Protein AF-0000000086530074 (afdb_homodimer)

pLDDT: mean 95.62, std 8.29, range [37.25, 98.88]

Sequence (206 aa):
MARFFAVFATDQPGMRDVRDRVRPIHRTYLRSADQHGVVVRLGGPTLDPHGDAMNGTLLVVEADDIQAVMRFIGNDPYVKEGLFSHVEVRPWDWSLGNPEQRVMARFFAVFATDQPGMRDVRDRVRPIHRTYLRSADQHGVVVRLGGPTLDPHGDAMNGTLLVVEADDIQAVMRFIGNDPYVKEGLFSHVEVRPWDWSLGNPEQRV

Radius of gyration: 16.57 Å; Cα contacts (8 Å, |Δi|>4): 419; chains: 2; bounding box: 39×43×44 Å

Foldseek 3Di:
DKFKKKKKFFFDPPCQVVCVVCVVVLVVLLVCLVVLQKHWDDKDFDADPVRPGTTIMITMMIHPDVVSVCVSVCPGSCNVVPGTPDMDMDTDDPDPPDPVPPD/DKFKKKKKFFFDPPCQVVCVVCVVVLVVLLVCLVVLQKHWDDKDFDADPVRPGTTIMITMMIHPDVVSVCVSVCPGSCNVVPGTPDMDMDTDDPDPPPPVPPD

Organism: NCBI:txid488447

InterPro domains:
  IPR005545 YCII-related [PF03795] (4-92)
  IPR011008 Dimeric alpha-beta barrel [SSF54909] (3-94)
  IPR051807 Secondary metabolite biosynthesis-associated protein [PTHR33606] (3-98)

Secondary structure (DSSP, 8-state):
--EEEEEEEEEPTT-HHHHHHHHHHHHHHHHTGGGGT-EEEEEEEEE-TTSSSEEEEEEEEEESSHHHHHHHHHT-HHHHTT-EEEEEEEEE---BS-TTT--/--EEEEEEEEEPTT-HHHHHHHHHHHHHHHHTGGGGT-EEEEEEEEE-TTSSSEEEEEEEEEESSHHHHHHHHHT-HHHHTT-EEEEEEEEE---BS-TTT--

Nearest PDB structures (foldseek):
  4lbp-assembly1_A  TM=8.684E-01  e=4.001E-09  Burkholderia cepacia
  1mwq-assembly1_A  TM=8.618E-01  e=1.040E-08  Haemophilus influenzae
  5b0a-assembly1_B  TM=5.477E-01  e=5.487E-03  Cannabis sativa
  3zph-assembly1_E  TM=5.404E-01  e=2.877E-01  Eubacterium ramulus
  2xlk-assembly2_A  TM=4.739E-01  e=1.784E-01  Pseudomonas aeruginosa UCBPP-PA14

Solvent-accessible surface area (backbone atoms only — not comparable to full-atom values): 11017 Å² total; per-residue (Å²): 119,71,41,41,32,38,37,45,34,33,44,33,88,90,38,63,68,58,47,64,69,45,41,66,59,32,51,55,52,54,74,49,25,62,83,61,62,28,43,72,53,32,27,32,42,20,24,38,91,83,63,81,42,77,46,31,34,43,36,31,32,36,25,72,43,68,66,50,50,50,54,52,52,63,66,31,55,50,52,70,70,59,39,51,71,44,77,46,77,30,38,35,52,66,69,40,67,34,77,84,68,67,117,120,70,41,40,30,38,37,45,33,34,46,33,88,91,38,62,67,58,48,65,70,44,43,67,57,32,51,54,52,54,74,48,24,62,84,62,63,29,43,70,52,32,27,31,42,21,26,38,92,83,62,81,42,78,45,29,34,42,36,31,33,36,24,71,45,68,68,50,50,50,53,52,52,62,66,31,56,51,51,71,69,58,38,51,69,43,77,45,78,31,38,35,50,66,70,38,68,34,78,83,69,68,117

Structure (mmCIF, N/CA/C/O backbone):
data_AF-0000000086530074-model_v1
#
loop_
_entity.id
_entity.type
_entity.pdbx_description
1 polymer 'YciI family protein'
#
loop_
_atom_site.group_PDB
_atom_site.id
_atom_site.type_symbol
_atom_site.label_atom_id
_atom_site.label_alt_id
_atom_site.label_comp_id
_atom_site.label_asym_id
_atom_site.label_entity_id
_atom_site.label_seq_id
_atom_site.pdbx_PDB_ins_code
_atom_site.Cartn_x
_atom_site.Cartn_y
_atom_site.Cartn_z
_atom_site.occupancy
_atom_site.B_iso_or_equiv
_atom_site.auth_seq_id
_atom_site.auth_comp_id
_atom_site.auth_asym_id
_atom_site.auth_atom_id
_atom_site.pdbx_PDB_model_num
ATOM 1 N N . MET A 1 1 ? -21.641 -1.946 -4.234 1 79.94 1 MET A N 1
ATOM 2 C CA . MET A 1 1 ? -20.719 -1.226 -5.105 1 79.94 1 MET A CA 1
ATOM 3 C C . MET A 1 1 ? -19.266 -1.574 -4.77 1 79.94 1 MET A C 1
ATOM 5 O O . MET A 1 1 ? -18.938 -1.777 -3.604 1 79.94 1 MET A O 1
ATOM 9 N N . ALA A 1 2 ? -18.422 -1.809 -5.73 1 91.25 2 ALA A N 1
ATOM 10 C CA . ALA A 1 2 ? -17.047 -2.289 -5.508 1 91.25 2 ALA A CA 1
ATOM 11 C C . ALA A 1 2 ? -16.203 -1.234 -4.801 1 91.25 2 ALA A C 1
ATOM 13 O O . ALA A 1 2 ? -16.516 -0.042 -4.855 1 91.25 2 ALA A O 1
ATOM 14 N N . ARG A 1 3 ? -15.406 -1.739 -3.965 1 95.81 3 ARG A N 1
ATOM 15 C CA . ARG A 1 3 ? -14.484 -0.883 -3.225 1 95.81 3 ARG A CA 1
ATOM 16 C C . ARG A 1 3 ? -13.039 -1.312 -3.449 1 95.81 3 ARG A C 1
ATOM 18 O O . ARG A 1 3 ? -12.781 -2.41 -3.947 1 95.81 3 ARG A O 1
ATOM 25 N N . PHE A 1 4 ? -12.133 -0.377 -3.115 1 98.19 4 PHE A N 1
ATOM 26 C CA . PHE A 1 4 ? -10.711 -0.702 -3.223 1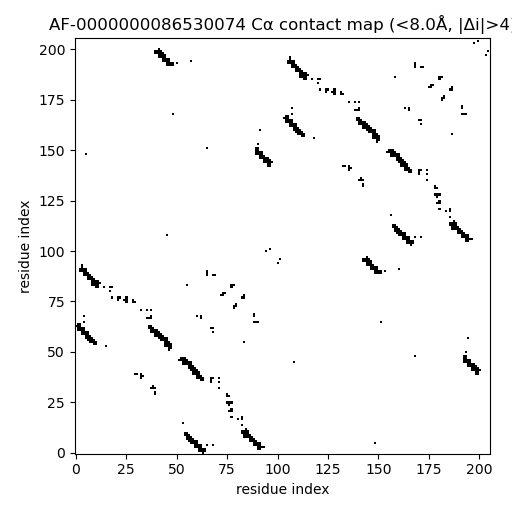 98.19 4 PHE A CA 1
ATOM 27 C C . PHE A 1 4 ? -10.18 -1.25 -1.903 1 98.19 4 PHE A C 1
ATOM 29 O O . PHE A 1 4 ? -10.594 -0.804 -0.83 1 98.19 4 PHE A O 1
ATOM 36 N N . PHE A 1 5 ? -9.305 -2.174 -2.035 1 98.69 5 PHE A N 1
ATOM 37 C CA . PHE A 1 5 ? -8.586 -2.748 -0.906 1 98.69 5 PHE A CA 1
ATOM 38 C C . PHE A 1 5 ? -7.082 -2.744 -1.164 1 98.69 5 PHE A C 1
ATOM 40 O O . PHE A 1 5 ? -6.637 -3.016 -2.281 1 98.69 5 PHE A O 1
ATOM 47 N N . ALA A 1 6 ? -6.344 -2.404 -0.136 1 98.88 6 ALA A N 1
ATOM 48 C CA . ALA A 1 6 ? -4.891 -2.559 -0.167 1 98.88 6 ALA A CA 1
ATOM 49 C C . ALA A 1 6 ? -4.461 -3.848 0.525 1 98.88 6 ALA A C 1
ATOM 51 O O . ALA A 1 6 ? -4.93 -4.152 1.626 1 98.88 6 ALA A O 1
ATOM 52 N N . VAL A 1 7 ? -3.607 -4.578 -0.116 1 98.88 7 VAL A N 1
ATOM 53 C CA . VAL A 1 7 ? -3.01 -5.801 0.411 1 98.88 7 VAL A CA 1
ATOM 54 C C . VAL A 1 7 ? -1.509 -5.602 0.604 1 98.88 7 VAL A C 1
ATOM 56 O O . VAL A 1 7 ? -0.768 -5.445 -0.368 1 98.88 7 VAL A O 1
ATOM 59 N N . PHE A 1 8 ? -1.07 -5.641 1.855 1 98.56 8 PHE A N 1
ATOM 60 C CA . PHE A 1 8 ? 0.337 -5.516 2.215 1 98.56 8 PHE A CA 1
ATOM 61 C C . PHE A 1 8 ? 0.886 -6.84 2.723 1 98.56 8 PHE A C 1
ATOM 63 O O . PHE A 1 8 ? 0.41 -7.371 3.73 1 98.56 8 PHE A O 1
ATOM 70 N N . ALA A 1 9 ? 1.871 -7.277 2.057 1 98.81 9 ALA A N 1
ATOM 71 C CA . ALA A 1 9 ? 2.445 -8.555 2.488 1 98.81 9 ALA A CA 1
ATOM 72 C C . ALA A 1 9 ? 3.955 -8.438 2.674 1 98.81 9 ALA A C 1
ATOM 74 O O . ALA A 1 9 ? 4.633 -7.754 1.901 1 98.81 9 ALA A O 1
ATOM 75 N N . THR A 1 10 ? 4.441 -9.117 3.699 1 98.69 10 THR A N 1
ATOM 76 C CA . THR A 1 10 ? 5.871 -9.188 3.984 1 98.69 10 THR A CA 1
ATOM 77 C C . THR A 1 10 ? 6.375 -10.617 3.869 1 98.69 10 THR A C 1
ATOM 79 O O . THR A 1 10 ? 5.781 -11.539 4.43 1 98.69 10 THR A O 1
ATOM 82 N N . ASP A 1 11 ? 7.484 -10.75 3.166 1 98.75 11 ASP A N 1
ATOM 83 C CA . ASP A 1 11 ? 8.07 -12.07 2.979 1 98.75 11 ASP A CA 1
ATOM 84 C C . ASP A 1 11 ? 8.656 -12.602 4.285 1 98.75 11 ASP A C 1
ATOM 86 O O . ASP A 1 11 ? 9.148 -11.828 5.113 1 98.75 11 ASP A O 1
ATOM 90 N N . GLN A 1 12 ? 8.625 -13.977 4.398 1 98.19 12 GLN A N 1
ATOM 91 C CA . GLN A 1 12 ? 9.445 -14.625 5.41 1 98.19 12 GLN A CA 1
ATOM 92 C C . GLN A 1 12 ? 10.93 -14.5 5.074 1 98.19 12 GLN A C 1
ATOM 94 O O . GLN A 1 12 ? 11.32 -14.594 3.908 1 98.19 12 GLN A O 1
ATOM 99 N N . PRO A 1 13 ? 11.68 -14.312 6.215 1 96.62 13 PRO A N 1
ATOM 100 C CA . PRO A 1 13 ? 13.117 -14.328 5.941 1 96.62 13 PRO A CA 1
ATOM 101 C C . PRO A 1 13 ? 13.586 -15.633 5.301 1 96.62 13 PRO A C 1
ATOM 103 O O . PRO A 1 13 ? 13.086 -16.703 5.645 1 96.62 13 PRO A O 1
ATOM 106 N N . GLY A 1 14 ? 14.477 -15.539 4.289 1 96.12 14 GLY A N 1
ATOM 107 C CA . GLY A 1 14 ? 15.125 -16.703 3.725 1 96.12 14 GLY A CA 1
ATOM 108 C C . GLY A 1 14 ? 14.289 -17.391 2.654 1 96.12 14 GLY A C 1
ATOM 109 O O . GLY A 1 14 ? 14.555 -18.531 2.289 1 96.12 14 GLY A O 1
ATOM 110 N N . MET A 1 15 ? 13.289 -16.734 2.146 1 97.31 15 MET A N 1
ATOM 111 C CA . MET A 1 15 ? 12.367 -17.391 1.229 1 97.31 15 MET A CA 1
ATOM 112 C C . MET A 1 15 ? 12.578 -16.906 -0.2 1 97.31 15 MET A C 1
ATOM 114 O O . MET A 1 15 ? 11.688 -17.016 -1.042 1 97.31 15 MET A O 1
ATOM 118 N N . ARG A 1 16 ? 13.711 -16.375 -0.498 1 96.94 16 ARG A N 1
ATOM 119 C CA . ARG A 1 16 ? 14 -15.82 -1.813 1 96.94 16 ARG A CA 1
ATOM 120 C C . ARG A 1 16 ? 13.828 -16.875 -2.906 1 96.94 16 ARG A C 1
ATOM 122 O O . ARG A 1 16 ? 13.25 -16.594 -3.959 1 96.94 16 ARG A O 1
ATOM 129 N N . ASP A 1 17 ? 14.359 -18.062 -2.695 1 97.94 17 ASP A N 1
ATOM 130 C CA . ASP A 1 17 ? 14.273 -19.125 -3.695 1 97.94 17 ASP A CA 1
ATOM 131 C C . ASP A 1 17 ? 12.82 -19.5 -3.965 1 97.94 17 ASP A C 1
ATOM 133 O O . ASP A 1 17 ? 12.438 -19.734 -5.113 1 97.94 17 ASP A O 1
ATOM 137 N N . VAL A 1 18 ? 12.07 -19.641 -2.916 1 98.38 18 VAL A N 1
ATOM 138 C CA . VAL A 1 18 ? 10.648 -19.969 -3.053 1 98.38 18 VAL A CA 1
ATOM 139 C C . VAL A 1 18 ? 9.953 -18.875 -3.867 1 98.38 18 VAL A C 1
ATOM 141 O O . VAL A 1 18 ? 9.188 -19.172 -4.789 1 98.38 18 VAL A O 1
ATOM 144 N N . ARG A 1 19 ? 10.203 -17.609 -3.564 1 98.69 19 ARG A N 1
ATOM 145 C CA . ARG A 1 19 ? 9.594 -16.516 -4.316 1 98.69 19 ARG A CA 1
ATOM 146 C C . ARG A 1 19 ? 9.914 -16.625 -5.801 1 98.69 19 ARG A C 1
ATOM 148 O O . ARG A 1 19 ? 9.023 -16.531 -6.645 1 98.69 19 ARG A O 1
ATOM 155 N N . ASP A 1 20 ? 11.164 -16.828 -6.082 1 98 20 ASP A N 1
ATOM 156 C CA . ASP A 1 20 ? 11.586 -16.875 -7.477 1 98 20 ASP A CA 1
ATOM 157 C C . ASP A 1 20 ? 10.906 -18.016 -8.219 1 98 20 ASP A C 1
ATOM 159 O O . ASP A 1 20 ? 10.453 -17.844 -9.352 1 98 20 ASP A O 1
ATOM 163 N N . ARG A 1 21 ? 10.82 -19.062 -7.555 1 98.56 21 ARG A N 1
ATOM 164 C CA . ARG A 1 21 ? 10.234 -20.25 -8.164 1 98.56 21 ARG A CA 1
ATOM 165 C C . ARG A 1 21 ? 8.742 -20.078 -8.383 1 98.56 21 ARG A C 1
ATOM 167 O O . ARG A 1 21 ? 8.203 -20.516 -9.406 1 98.56 21 ARG A O 1
ATOM 174 N N . VAL A 1 22 ? 8.055 -19.484 -7.496 1 98.75 22 VAL A N 1
ATOM 175 C CA . VAL A 1 22 ? 6.598 -19.438 -7.473 1 98.75 22 VAL A CA 1
ATOM 176 C C . VAL A 1 22 ? 6.113 -18.203 -8.242 1 98.75 22 VAL A C 1
ATOM 178 O O . VAL A 1 22 ? 4.949 -18.141 -8.641 1 98.75 22 VAL A O 1
ATOM 181 N N . ARG A 1 23 ? 6.93 -17.266 -8.516 1 98.56 23 ARG A N 1
ATOM 182 C CA . ARG A 1 23 ? 6.578 -15.945 -9.031 1 98.56 23 ARG A CA 1
ATOM 183 C C . A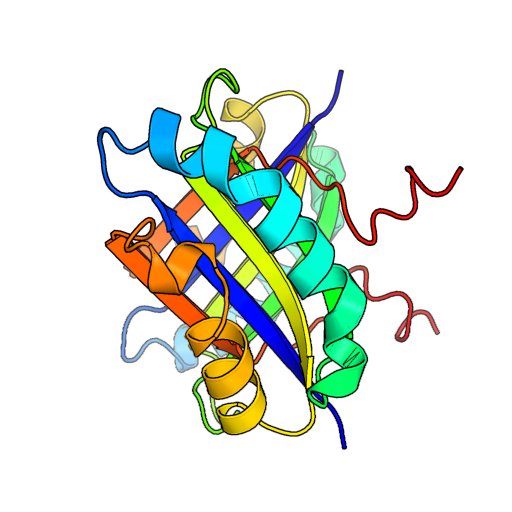RG A 1 23 ? 5.805 -16.062 -10.344 1 98.56 23 ARG A C 1
ATOM 185 O O . ARG A 1 23 ? 4.77 -15.414 -10.516 1 98.56 23 ARG A O 1
ATOM 192 N N . PRO A 1 24 ? 6.211 -16.922 -11.328 1 98.44 24 PRO A N 1
ATOM 193 C CA . PRO A 1 24 ? 5.434 -16.969 -12.562 1 98.44 24 PRO A CA 1
ATOM 194 C C . PRO A 1 24 ? 3.994 -17.438 -12.336 1 98.44 24 PRO A C 1
ATOM 196 O O . PRO A 1 24 ? 3.07 -16.906 -12.961 1 98.44 24 PRO A O 1
ATOM 199 N N . ILE A 1 25 ? 3.777 -18.344 -11.445 1 98.5 25 ILE A N 1
ATOM 200 C CA . ILE A 1 25 ? 2.436 -18.844 -11.172 1 98.5 25 ILE A CA 1
ATOM 201 C C . ILE A 1 25 ? 1.627 -17.797 -10.422 1 98.5 25 ILE A C 1
ATOM 203 O O . ILE A 1 25 ? 0.439 -17.609 -10.695 1 98.5 25 ILE A O 1
ATOM 207 N N . HIS A 1 26 ? 2.24 -17.125 -9.469 1 98.69 26 HIS A N 1
ATOM 208 C CA . HIS A 1 26 ? 1.626 -16 -8.773 1 98.69 26 HIS A CA 1
ATOM 209 C C . HIS A 1 26 ? 1.161 -14.938 -9.758 1 98.69 26 HIS A C 1
ATOM 211 O O . HIS A 1 26 ? 0.021 -14.477 -9.68 1 98.69 26 HIS A O 1
ATOM 217 N N . ARG A 1 27 ? 1.98 -14.57 -10.656 1 98 27 ARG A N 1
ATOM 218 C CA . ARG A 1 27 ? 1.642 -13.539 -11.625 1 98 27 ARG A CA 1
ATOM 219 C C . ARG A 1 27 ? 0.47 -13.969 -12.5 1 98 27 ARG A C 1
ATOM 221 O O . ARG A 1 27 ? -0.434 -13.172 -12.773 1 98 27 ARG A O 1
ATOM 228 N N . THR A 1 28 ? 0.538 -15.211 -12.984 1 97.81 28 THR A N 1
ATOM 229 C CA . THR A 1 28 ? -0.567 -15.75 -13.766 1 97.81 28 THR A CA 1
ATOM 230 C C . THR A 1 28 ? -1.865 -15.719 -12.969 1 97.81 28 THR A C 1
ATOM 232 O O . THR A 1 28 ? -2.914 -15.336 -13.492 1 97.81 28 THR A O 1
ATOM 235 N N . TYR A 1 29 ? -1.776 -16.109 -11.711 1 98.44 29 TYR A N 1
ATOM 236 C CA . TYR A 1 29 ? -2.936 -16.109 -10.828 1 98.44 29 TYR A CA 1
ATOM 237 C C . TYR A 1 29 ? -3.518 -14.695 -10.711 1 98.44 29 TYR A C 1
ATOM 239 O O . TYR A 1 29 ? -4.73 -14.516 -10.828 1 98.44 29 TYR A O 1
ATOM 247 N N . LEU A 1 30 ? -2.658 -13.656 -10.531 1 98.31 30 LEU A N 1
ATOM 248 C CA . LEU A 1 30 ? -3.115 -12.281 -10.406 1 98.31 30 LEU A CA 1
ATOM 249 C C . LEU A 1 30 ? -3.828 -11.82 -11.672 1 98.31 30 LEU A C 1
ATOM 251 O O . LEU A 1 30 ? -4.812 -11.086 -11.602 1 98.31 30 LEU A O 1
ATOM 255 N N . ARG A 1 31 ? -3.365 -12.25 -12.773 1 95.69 31 ARG A N 1
ATOM 256 C CA . ARG A 1 31 ? -3.945 -11.836 -14.047 1 95.69 31 ARG A CA 1
ATOM 257 C C . ARG A 1 31 ? -5.305 -12.484 -14.266 1 95.69 31 ARG A C 1
ATOM 259 O O . ARG A 1 31 ? -6.078 -12.047 -15.125 1 95.69 31 ARG A O 1
ATOM 266 N N . SER A 1 32 ? -5.582 -13.539 -13.531 1 95.81 32 SER A N 1
ATOM 267 C CA . SER A 1 32 ? -6.863 -14.227 -13.664 1 95.81 32 SER A CA 1
ATOM 268 C C . SER A 1 32 ? -7.82 -13.828 -12.547 1 95.81 32 SER A C 1
ATOM 270 O O . SER A 1 32 ? -8.805 -14.523 -12.289 1 95.81 32 SER A O 1
ATOM 272 N N . ALA A 1 33 ? -7.629 -12.773 -11.883 1 96.19 33 ALA A N 1
ATOM 273 C CA . ALA A 1 33 ? -8.344 -12.344 -10.68 1 96.19 33 ALA A CA 1
ATOM 274 C C . ALA A 1 33 ? -9.828 -12.148 -10.977 1 96.19 33 ALA A C 1
ATOM 276 O O . ALA A 1 33 ? -10.672 -12.375 -10.109 1 96.19 33 ALA A O 1
ATOM 277 N N . ASP A 1 34 ? -10.102 -11.703 -12.125 1 93.31 34 ASP A N 1
ATOM 278 C CA . ASP A 1 34 ? -11.492 -11.445 -12.508 1 93.31 34 ASP A CA 1
ATOM 279 C C . ASP A 1 34 ? -12.344 -12.695 -12.344 1 93.31 34 ASP A C 1
ATOM 281 O O . ASP A 1 34 ? -13.531 -12.609 -12.008 1 93.31 34 ASP A O 1
ATOM 285 N N . GLN A 1 35 ? -11.789 -13.836 -12.523 1 93.19 35 GLN A N 1
ATOM 286 C CA . GLN A 1 35 ? -12.492 -15.109 -12.383 1 93.19 35 GLN A CA 1
ATOM 287 C C . GLN A 1 35 ? -12.906 -15.352 -10.93 1 93.19 35 GLN A C 1
ATOM 289 O O . GLN A 1 35 ? -13.75 -16.203 -10.656 1 93.19 35 GLN A O 1
ATOM 294 N N . HIS A 1 36 ? -12.375 -14.562 -10.078 1 91.25 36 HIS A N 1
ATOM 295 C CA . HIS A 1 36 ? -12.609 -14.742 -8.648 1 91.25 36 HIS A CA 1
ATOM 296 C C . HIS A 1 36 ? -13.367 -13.555 -8.062 1 91.25 36 HIS A C 1
ATOM 298 O O . HIS A 1 36 ? -13.391 -13.367 -6.84 1 91.25 36 HIS A O 1
ATOM 304 N N . GLY A 1 37 ? -13.875 -12.68 -8.93 1 94.56 37 GLY A N 1
ATOM 305 C CA . GLY A 1 37 ? -14.648 -11.539 -8.461 1 94.56 37 GLY A CA 1
ATOM 306 C C . GLY A 1 37 ? -13.781 -10.414 -7.934 1 94.56 37 GLY A C 1
ATOM 307 O O . GLY A 1 37 ? -14.234 -9.594 -7.137 1 94.56 37 GLY A O 1
ATOM 308 N N . VAL A 1 38 ? -12.516 -10.469 -8.273 1 97.94 38 VAL A N 1
ATOM 309 C CA . VAL A 1 38 ? -11.547 -9.453 -7.859 1 97.94 38 VAL A CA 1
ATOM 310 C C . VAL A 1 38 ? -10.867 -8.859 -9.094 1 97.94 38 VAL A C 1
ATOM 312 O O . VAL A 1 38 ? -10.617 -9.562 -10.07 1 97.94 38 VAL A O 1
ATOM 315 N N . VAL A 1 39 ? -10.672 -7.578 -9.086 1 97.31 39 VAL A N 1
ATOM 316 C CA . VAL A 1 39 ? -9.891 -6.918 -10.125 1 97.31 39 VAL A CA 1
ATOM 317 C C . VAL A 1 39 ? -8.602 -6.352 -9.516 1 97.31 39 VAL A C 1
ATOM 319 O O . VAL A 1 39 ? -8.656 -5.535 -8.594 1 97.31 39 VAL A O 1
ATOM 322 N N . VAL A 1 40 ? -7.461 -6.77 -10.023 1 98.31 40 VAL A N 1
ATOM 323 C CA . VAL A 1 40 ? -6.195 -6.188 -9.586 1 98.31 40 VAL A CA 1
ATOM 324 C C . VAL A 1 40 ? -5.961 -4.859 -10.297 1 98.31 40 VAL A C 1
ATOM 326 O O . VAL A 1 40 ? -5.797 -4.824 -11.523 1 98.31 40 VAL A O 1
ATOM 329 N N . ARG A 1 41 ? -5.945 -3.836 -9.516 1 97.56 41 ARG A N 1
ATOM 330 C CA . ARG A 1 41 ? -5.777 -2.502 -10.086 1 97.56 41 ARG A CA 1
ATOM 331 C C . ARG A 1 41 ? -4.305 -2.102 -10.109 1 97.56 41 ARG A C 1
ATOM 333 O O . ARG A 1 41 ? -3.848 -1.463 -11.062 1 97.56 41 ARG A O 1
ATOM 340 N N . LEU A 1 42 ? -3.609 -2.387 -9.117 1 98.19 42 LEU A N 1
ATOM 341 C CA . LEU A 1 42 ? -2.188 -2.094 -8.977 1 98.19 42 LEU A CA 1
ATOM 342 C C . LEU A 1 42 ? -1.461 -3.25 -8.297 1 98.19 42 LEU A C 1
ATOM 344 O O . LEU A 1 42 ? -2.033 -3.939 -7.449 1 98.19 42 LEU A O 1
ATOM 348 N N . GLY A 1 43 ? -0.179 -3.371 -8.664 1 98.44 43 GLY A N 1
ATOM 349 C CA . GLY A 1 43 ? 0.56 -4.438 -8 1 98.44 43 GLY A CA 1
ATOM 350 C C . GLY A 1 43 ? 2.041 -4.422 -8.328 1 98.44 43 GLY A C 1
ATOM 351 O O . GLY A 1 43 ? 2.445 -3.967 -9.398 1 98.44 43 GLY A O 1
ATOM 352 N N . GLY A 1 44 ? 2.771 -5.031 -7.434 1 98.38 44 GLY A N 1
ATOM 353 C CA . GLY A 1 44 ? 4.199 -5.25 -7.605 1 98.38 44 GLY A CA 1
ATOM 354 C C . GLY A 1 44 ? 4.906 -5.617 -6.312 1 98.38 44 GLY A C 1
ATOM 355 O O . GLY A 1 44 ? 4.336 -5.477 -5.23 1 98.38 44 GLY A O 1
ATOM 356 N N . PRO A 1 45 ? 6.113 -6.07 -6.465 1 98.75 45 PRO A N 1
ATOM 357 C CA . PRO A 1 45 ? 6.891 -6.395 -5.266 1 98.75 45 PRO A CA 1
ATOM 358 C C . PRO A 1 45 ? 7.438 -5.152 -4.562 1 98.75 45 PRO A C 1
ATOM 360 O O . PRO A 1 45 ? 7.789 -4.172 -5.219 1 98.75 45 PRO A O 1
ATOM 363 N N . THR A 1 46 ? 7.445 -5.23 -3.232 1 98.69 46 THR A N 1
ATOM 364 C CA . THR A 1 46 ? 8.266 -4.289 -2.477 1 98.69 46 THR A CA 1
ATOM 365 C C . THR A 1 46 ? 9.695 -4.805 -2.338 1 98.69 46 THR A C 1
ATOM 367 O O . THR A 1 46 ? 9.945 -5.996 -2.523 1 98.69 46 THR A O 1
ATOM 370 N N . LEU A 1 47 ? 10.617 -3.869 -2.033 1 98.25 47 LEU A N 1
ATOM 371 C CA . LEU A 1 47 ? 12.039 -4.195 -2.012 1 98.25 47 LEU A CA 1
ATOM 372 C C . LEU A 1 47 ? 12.68 -3.738 -0.706 1 98.25 47 LEU A C 1
ATOM 374 O O . LEU A 1 47 ? 12.109 -2.92 0.019 1 98.25 47 LEU A O 1
ATOM 378 N N . ASP A 1 48 ? 13.844 -4.262 -0.441 1 95.94 48 ASP A N 1
ATOM 379 C CA . ASP A 1 48 ? 14.625 -3.746 0.677 1 95.94 48 ASP A CA 1
ATOM 380 C C . ASP A 1 48 ? 15.109 -2.326 0.397 1 95.94 48 ASP A C 1
ATOM 382 O O . ASP A 1 48 ? 14.945 -1.814 -0.711 1 95.94 48 ASP A O 1
ATOM 386 N N . PRO A 1 49 ? 15.578 -1.625 1.38 1 91.31 49 PRO A N 1
ATOM 387 C CA . PRO A 1 49 ? 15.883 -0.199 1.238 1 91.31 49 PRO A CA 1
ATOM 388 C C . PRO A 1 49 ? 16.875 0.086 0.11 1 91.31 49 PRO A C 1
ATOM 390 O O . PRO A 1 49 ? 16.812 1.151 -0.51 1 91.31 49 PRO A O 1
ATOM 393 N N . HIS A 1 50 ? 17.703 -0.881 -0.217 1 89.56 50 HIS A N 1
ATOM 394 C CA . HIS A 1 50 ? 18.703 -0.663 -1.253 1 89.56 50 HIS A CA 1
ATOM 395 C C . HIS A 1 50 ? 18.203 -1.12 -2.617 1 89.56 50 HIS A C 1
ATOM 397 O O . HIS A 1 50 ? 18.859 -0.914 -3.633 1 89.56 50 HIS A O 1
ATOM 403 N N . GLY A 1 51 ? 17.031 -1.685 -2.613 1 89.94 51 GLY A N 1
ATOM 404 C CA . GLY A 1 51 ? 16.438 -2.109 -3.869 1 89.94 51 GLY A CA 1
ATOM 405 C C . GLY A 1 51 ? 17.047 -3.379 -4.426 1 89.94 51 GLY A C 1
ATOM 406 O O . GLY A 1 51 ? 16.891 -3.689 -5.605 1 89.94 51 GLY A O 1
ATOM 407 N N . ASP A 1 52 ? 17.688 -4.16 -3.666 1 90.38 52 ASP A N 1
ATOM 408 C CA . ASP A 1 52 ? 18.469 -5.289 -4.152 1 90.38 52 ASP A CA 1
ATOM 409 C C . ASP A 1 52 ? 17.672 -6.59 -4.082 1 90.38 52 ASP A C 1
ATOM 411 O O . ASP A 1 52 ? 18.016 -7.566 -4.758 1 90.38 52 ASP A O 1
ATOM 415 N N . ALA A 1 53 ? 16.719 -6.586 -3.217 1 96.25 53 ALA A N 1
ATOM 416 C CA . ALA A 1 53 ? 15.961 -7.82 -3.018 1 96.25 53 ALA A CA 1
ATOM 417 C C . ALA A 1 53 ? 14.492 -7.527 -2.734 1 96.25 53 ALA A C 1
ATOM 419 O O . ALA A 1 53 ? 14.164 -6.586 -2.002 1 96.25 53 ALA A O 1
ATOM 420 N N . MET A 1 54 ? 13.672 -8.406 -3.277 1 98.25 54 MET A N 1
ATOM 421 C CA . MET A 1 54 ? 12.258 -8.328 -2.939 1 98.25 54 MET A CA 1
ATOM 422 C C . MET A 1 54 ? 12.023 -8.734 -1.489 1 98.25 54 MET A C 1
ATOM 424 O O . MET A 1 54 ? 12.664 -9.656 -0.983 1 98.25 54 MET A O 1
ATOM 428 N N . ASN A 1 55 ? 11.102 -8.062 -0.82 1 98.31 55 ASN A N 1
ATOM 429 C CA . ASN A 1 55 ? 10.836 -8.383 0.578 1 98.31 55 ASN A CA 1
ATOM 430 C C . ASN A 1 55 ? 9.344 -8.406 0.873 1 98.31 55 ASN A C 1
ATOM 432 O O . ASN A 1 55 ? 8.93 -8.461 2.033 1 98.31 55 ASN A O 1
ATOM 436 N N . GLY A 1 56 ? 8.484 -8.312 -0.136 1 98.69 56 GLY A N 1
ATOM 437 C CA . GLY A 1 56 ? 7.043 -8.289 0.061 1 98.69 56 GLY A CA 1
ATOM 438 C C . GLY A 1 56 ? 6.277 -7.906 -1.189 1 98.69 56 GLY A C 1
ATOM 439 O O . GLY A 1 56 ? 6.793 -8.031 -2.303 1 98.69 56 GLY A O 1
ATOM 440 N N . THR A 1 57 ? 5.004 -7.578 -0.998 1 98.88 57 THR A N 1
ATOM 441 C CA . THR A 1 57 ? 4.082 -7.289 -2.092 1 98.88 57 THR A CA 1
ATOM 442 C C . THR A 1 57 ? 3.07 -6.227 -1.677 1 98.88 57 THR A C 1
ATOM 444 O O . THR A 1 57 ? 2.561 -6.25 -0.554 1 98.88 57 THR A O 1
ATOM 447 N N . LEU A 1 58 ? 2.869 -5.332 -2.539 1 98.88 58 LEU A N 1
ATOM 448 C CA . LEU A 1 58 ? 1.699 -4.465 -2.439 1 98.88 58 LEU A CA 1
ATOM 449 C C . LEU A 1 58 ? 0.769 -4.668 -3.631 1 98.88 58 LEU A C 1
ATOM 451 O O . LEU A 1 58 ? 1.197 -4.566 -4.781 1 98.88 58 LEU A O 1
ATOM 455 N N . LEU A 1 59 ? -0.49 -4.961 -3.361 1 98.88 59 LEU A N 1
ATOM 456 C CA . LEU A 1 59 ? -1.564 -4.969 -4.348 1 98.88 59 LEU A CA 1
ATOM 457 C C . LEU A 1 59 ? -2.666 -3.99 -3.959 1 98.88 59 LEU A C 1
ATOM 459 O O . LEU A 1 59 ? -2.969 -3.828 -2.775 1 98.88 59 LEU A O 1
ATOM 463 N N . VAL A 1 60 ? -3.213 -3.357 -4.918 1 98.69 60 VAL A N 1
ATOM 464 C CA . VAL A 1 60 ? -4.516 -2.709 -4.789 1 98.69 60 VAL A CA 1
ATOM 465 C C . VAL A 1 60 ? -5.539 -3.426 -5.668 1 98.69 60 VAL A C 1
ATOM 467 O O . VAL A 1 60 ? -5.34 -3.564 -6.875 1 98.69 60 VAL A O 1
ATOM 470 N N . VAL A 1 61 ? -6.598 -3.828 -5.012 1 98.62 61 VAL A N 1
ATOM 471 C CA . VAL A 1 61 ? -7.605 -4.598 -5.734 1 98.62 61 VAL A CA 1
ATOM 472 C C . VAL A 1 61 ? -8.984 -3.963 -5.531 1 98.62 61 VAL A C 1
ATOM 474 O O . VAL A 1 61 ? -9.18 -3.182 -4.598 1 98.62 61 VAL A O 1
AT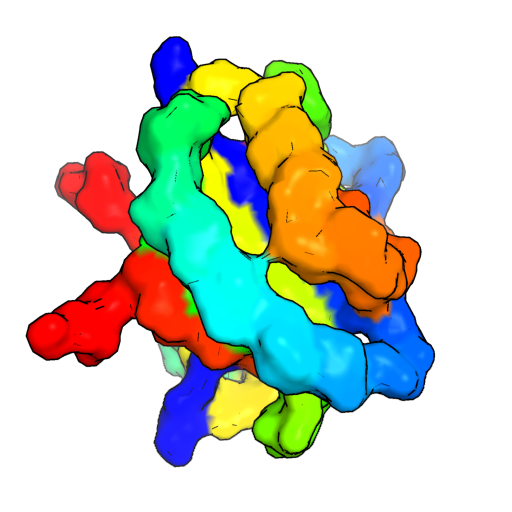OM 477 N N . GLU A 1 62 ? -9.805 -4.266 -6.457 1 98.06 62 GLU A N 1
ATOM 478 C CA . GLU A 1 62 ? -11.211 -3.879 -6.398 1 98.06 62 GLU A CA 1
ATOM 479 C C . GLU A 1 62 ? -12.117 -5.098 -6.215 1 98.06 62 GLU A C 1
ATOM 481 O O . GLU A 1 62 ? -11.945 -6.105 -6.902 1 98.06 62 GLU A O 1
ATOM 486 N N . ALA A 1 63 ? -13 -5.059 -5.285 1 97.75 63 ALA A N 1
ATOM 487 C CA . ALA A 1 63 ? -13.922 -6.156 -4.988 1 97.75 63 ALA A CA 1
ATOM 488 C C . ALA A 1 63 ? -15.172 -5.645 -4.289 1 97.75 63 ALA A C 1
ATOM 490 O O . ALA A 1 63 ? -15.219 -4.496 -3.844 1 97.75 63 ALA A O 1
ATOM 491 N N . ASP A 1 64 ? -16.156 -6.531 -4.18 1 96.38 64 ASP A N 1
ATOM 492 C CA . ASP A 1 64 ? -17.438 -6.141 -3.582 1 96.38 64 ASP A CA 1
ATOM 493 C C . ASP A 1 64 ? -17.312 -6.051 -2.062 1 96.38 64 ASP A C 1
ATOM 495 O O . ASP A 1 64 ? -18.031 -5.27 -1.425 1 96.38 64 ASP A O 1
ATOM 499 N N . ASP A 1 65 ? -16.484 -6.891 -1.519 1 95.25 65 ASP A N 1
ATOM 500 C CA . ASP A 1 65 ? -16.297 -6.867 -0.072 1 95.25 65 ASP A CA 1
ATOM 501 C C . ASP A 1 65 ? -14.969 -7.508 0.316 1 95.25 65 ASP A C 1
ATOM 503 O O . ASP A 1 65 ? -14.273 -8.062 -0.535 1 95.25 65 ASP A O 1
ATOM 507 N N . ILE A 1 66 ? -14.664 -7.395 1.614 1 96.56 66 ILE A N 1
ATOM 508 C CA . ILE A 1 66 ? -13.359 -7.832 2.094 1 96.56 66 ILE A CA 1
ATOM 509 C C . ILE A 1 66 ? -13.281 -9.359 2.074 1 96.56 66 ILE A C 1
ATOM 511 O O . ILE A 1 66 ? -12.203 -9.938 1.913 1 96.56 66 ILE A O 1
ATOM 515 N N . GLN A 1 67 ? -14.398 -10.047 2.225 1 96.25 67 GLN A N 1
ATOM 516 C CA . GLN A 1 67 ? -14.406 -11.508 2.195 1 96.25 67 GLN A CA 1
ATOM 517 C C . GLN A 1 67 ? -13.93 -12.031 0.843 1 96.25 67 GLN A C 1
ATOM 519 O O . GLN A 1 67 ? -13.18 -13.008 0.779 1 96.25 67 GLN A O 1
ATOM 524 N N . ALA A 1 68 ? -14.367 -11.375 -0.206 1 97.06 68 ALA A N 1
ATOM 525 C CA . ALA A 1 68 ? -13.914 -11.75 -1.543 1 97.06 68 ALA A CA 1
ATOM 526 C C . ALA A 1 68 ? -12.398 -11.586 -1.67 1 97.06 68 ALA A C 1
ATOM 528 O O . ALA A 1 68 ? -11.719 -12.445 -2.238 1 97.06 68 ALA A O 1
ATOM 529 N N . VAL A 1 69 ? -11.844 -10.547 -1.125 1 98 69 VAL A N 1
ATOM 530 C CA . VAL A 1 69 ? -10.414 -10.273 -1.195 1 98 69 VAL A CA 1
ATOM 531 C C . VAL A 1 69 ? -9.648 -11.328 -0.393 1 98 69 VAL A C 1
ATOM 533 O O . VAL A 1 69 ? -8.648 -11.875 -0.864 1 98 69 VAL A O 1
ATOM 536 N N . MET A 1 70 ? -10.18 -11.625 0.761 1 97.62 70 MET A N 1
ATOM 537 C CA . MET A 1 70 ? -9.516 -12.602 1.621 1 97.62 70 MET A CA 1
ATOM 538 C C . MET A 1 70 ? -9.5 -13.977 0.972 1 97.62 70 MET A C 1
ATOM 540 O O . MET A 1 70 ? -8.5 -14.695 1.055 1 97.62 70 MET A O 1
ATOM 544 N N . ARG A 1 71 ? -10.555 -14.312 0.359 1 97.94 71 ARG A N 1
ATOM 545 C CA . ARG A 1 71 ? -10.602 -15.57 -0.375 1 97.94 71 ARG A CA 1
ATOM 546 C C . ARG A 1 71 ? -9.586 -15.578 -1.515 1 97.94 71 ARG A C 1
ATOM 548 O O . ARG A 1 71 ? -8.844 -16.547 -1.693 1 97.94 71 ARG A O 1
ATOM 555 N N . PHE A 1 72 ? -9.555 -14.539 -2.24 1 98.69 72 PHE A N 1
ATOM 556 C CA . PHE A 1 72 ? -8.641 -14.398 -3.363 1 98.69 72 PHE A CA 1
ATOM 557 C C . PHE A 1 72 ? -7.191 -14.508 -2.898 1 98.69 72 PHE A C 1
ATOM 559 O O . PHE A 1 72 ? -6.414 -15.289 -3.457 1 98.69 72 PHE A O 1
ATOM 566 N N . ILE A 1 73 ? -6.836 -13.797 -1.828 1 98.62 73 ILE A N 1
ATOM 567 C CA . ILE A 1 73 ? -5.465 -13.773 -1.321 1 98.62 73 ILE A CA 1
ATOM 568 C C . ILE A 1 73 ? -5.113 -15.133 -0.72 1 98.62 73 ILE A C 1
ATOM 570 O O . ILE A 1 73 ? -3.99 -15.609 -0.875 1 98.62 73 ILE A O 1
ATOM 574 N N . GLY A 1 74 ? -6.121 -15.688 -0.042 1 98.19 74 GLY A N 1
ATOM 575 C CA . GLY A 1 74 ? -5.891 -17 0.545 1 98.19 74 GLY A CA 1
ATOM 576 C C . GLY A 1 74 ? -5.547 -18.062 -0.482 1 98.19 74 GLY A C 1
ATOM 577 O O . GLY A 1 74 ? -4.891 -19.047 -0.161 1 98.19 74 GLY A O 1
ATOM 578 N N . ASN A 1 75 ? -5.902 -17.875 -1.755 1 98.31 75 ASN A N 1
ATOM 579 C CA . ASN A 1 75 ? -5.664 -18.844 -2.822 1 98.31 75 ASN A CA 1
ATOM 580 C C . ASN A 1 75 ? -4.449 -18.453 -3.664 1 98.31 75 ASN A C 1
ATOM 582 O O . ASN A 1 75 ? -4.113 -19.141 -4.625 1 98.31 75 ASN A O 1
ATOM 586 N N . ASP A 1 76 ? -3.801 -17.453 -3.32 1 98.62 76 ASP A N 1
ATOM 587 C CA . ASP A 1 76 ? -2.59 -17.031 -4.016 1 98.62 76 ASP A CA 1
ATOM 588 C C . ASP A 1 76 ? -1.463 -18.047 -3.826 1 98.62 76 ASP A C 1
ATOM 590 O O . ASP A 1 76 ? -1.172 -18.453 -2.701 1 98.62 76 ASP A O 1
ATOM 594 N N . PRO A 1 77 ? -0.803 -18.438 -4.906 1 98.88 77 PRO A N 1
ATOM 595 C CA . PRO A 1 77 ? 0.307 -19.391 -4.82 1 98.88 77 PRO A CA 1
ATOM 596 C C . PRO A 1 77 ? 1.352 -18.984 -3.783 1 98.88 77 PRO A C 1
ATOM 598 O O . PRO A 1 77 ? 1.931 -19.844 -3.115 1 98.88 77 PRO A O 1
ATOM 601 N N . TYR A 1 78 ? 1.702 -17.703 -3.576 1 98.88 78 TYR A N 1
ATOM 602 C CA . TYR A 1 78 ? 2.631 -17.234 -2.553 1 98.88 78 TYR A CA 1
ATOM 603 C C . TYR A 1 78 ? 2.15 -17.625 -1.161 1 98.88 78 TYR A C 1
ATOM 605 O O . TYR A 1 78 ? 2.941 -18.078 -0.328 1 98.88 78 TYR A O 1
ATOM 613 N N . VAL A 1 79 ? 0.871 -17.406 -0.949 1 98.69 79 VAL A N 1
ATOM 614 C CA . VAL A 1 79 ? 0.301 -17.719 0.357 1 98.69 79 VAL A CA 1
ATOM 615 C C . VAL A 1 79 ? 0.308 -19.234 0.578 1 98.69 79 VAL A C 1
ATOM 617 O O . VAL A 1 79 ? 0.689 -19.703 1.65 1 98.69 79 VAL A O 1
ATOM 620 N N . LYS A 1 80 ? -0.064 -19.953 -0.415 1 98.69 80 LYS A N 1
ATOM 621 C CA . LYS A 1 80 ? -0.133 -21.406 -0.327 1 98.69 80 LYS A CA 1
ATOM 622 C C . LYS A 1 80 ? 1.244 -22.016 -0.058 1 98.69 80 LYS A C 1
ATOM 624 O O . LYS A 1 80 ? 1.359 -23.031 0.617 1 98.69 80 LYS A O 1
ATOM 629 N N . GLU A 1 81 ? 2.271 -21.375 -0.537 1 98.69 81 GLU A N 1
ATOM 630 C CA . GLU A 1 81 ? 3.627 -21.891 -0.358 1 98.69 81 GLU A CA 1
ATOM 631 C C . GLU A 1 81 ? 4.258 -21.328 0.917 1 98.69 81 GLU A C 1
ATOM 633 O O . GLU A 1 81 ? 5.441 -21.578 1.184 1 98.69 81 GLU A O 1
ATOM 638 N N . GLY A 1 82 ? 3.555 -20.547 1.652 1 98.44 82 GLY A N 1
ATOM 639 C CA . GLY A 1 82 ? 4.023 -20.047 2.932 1 98.44 82 GLY A CA 1
ATOM 640 C C . GLY A 1 82 ? 5.051 -18.938 2.797 1 98.44 82 GLY A C 1
ATOM 641 O O . GLY A 1 82 ? 5.922 -18.781 3.656 1 98.44 82 GLY A O 1
ATOM 642 N N . LEU A 1 83 ? 5.016 -18.188 1.781 1 98.88 83 LEU A N 1
ATOM 643 C CA . LEU A 1 83 ? 6.02 -17.172 1.5 1 98.88 83 LEU A CA 1
ATOM 644 C C . LEU A 1 83 ? 5.934 -16.031 2.51 1 98.88 83 LEU A C 1
ATOM 646 O O . LEU A 1 83 ? 6.961 -15.508 2.949 1 98.88 83 LEU A O 1
ATOM 650 N N . PHE A 1 84 ? 4.727 -15.664 2.865 1 98.75 84 PHE A N 1
ATOM 651 C CA . PHE A 1 84 ? 4.539 -14.438 3.629 1 98.75 84 PHE A CA 1
ATOM 652 C C . PHE A 1 84 ? 4.574 -14.719 5.125 1 98.75 84 PHE A C 1
ATOM 654 O O . PHE A 1 84 ? 3.939 -15.664 5.598 1 98.75 84 PHE A O 1
ATOM 661 N N . SER A 1 85 ? 5.301 -13.891 5.832 1 98.62 85 SER A N 1
ATOM 662 C CA . SER A 1 85 ? 5.254 -13.906 7.289 1 98.62 85 SER A CA 1
ATOM 663 C C . SER A 1 85 ? 4.043 -13.133 7.812 1 98.62 85 SER A C 1
ATOM 665 O O . SER A 1 85 ? 3.566 -13.391 8.922 1 98.62 85 SER A O 1
ATOM 667 N N . HIS A 1 86 ? 3.574 -12.164 7.012 1 98.19 86 HIS A N 1
ATOM 668 C CA . HIS A 1 86 ? 2.463 -11.305 7.387 1 98.19 86 HIS A CA 1
ATOM 669 C C . HIS A 1 86 ? 1.729 -10.781 6.152 1 98.19 86 HIS A C 1
ATOM 671 O O . HIS A 1 86 ? 2.361 -10.391 5.168 1 98.19 86 HIS A O 1
ATOM 677 N N . VAL A 1 87 ? 0.393 -10.844 6.215 1 98.56 87 VAL A N 1
ATOM 678 C CA . VAL A 1 87 ? -0.465 -10.242 5.199 1 98.56 87 VAL A CA 1
ATOM 679 C C . VAL A 1 87 ? -1.528 -9.375 5.867 1 98.56 87 VAL A C 1
ATOM 681 O O . VAL A 1 87 ? -2.213 -9.82 6.793 1 98.56 87 VAL A O 1
ATOM 684 N N . GLU A 1 88 ? -1.601 -8.195 5.434 1 98.12 88 GLU A N 1
ATOM 685 C CA . GLU A 1 88 ? -2.627 -7.281 5.918 1 98.12 88 GLU A CA 1
ATOM 686 C C . GLU A 1 88 ? -3.484 -6.754 4.773 1 98.12 88 GLU A C 1
ATOM 688 O O . GLU A 1 88 ? -2.961 -6.344 3.734 1 98.12 88 GLU A O 1
ATOM 693 N N . VAL A 1 89 ? -4.793 -6.855 4.957 1 98.62 89 VAL A N 1
ATOM 694 C CA . VAL A 1 89 ? -5.754 -6.348 3.984 1 98.62 89 VAL A CA 1
ATOM 695 C C . VAL A 1 89 ? -6.594 -5.242 4.617 1 98.62 89 VAL A C 1
ATOM 697 O O . VAL A 1 89 ? -7.195 -5.438 5.676 1 98.62 89 VAL A O 1
ATOM 700 N N . ARG A 1 90 ? -6.637 -4.098 3.979 1 98.62 90 ARG A N 1
ATOM 701 C CA . ARG A 1 90 ? -7.461 -2.99 4.457 1 98.62 90 ARG A CA 1
ATOM 702 C C . ARG A 1 90 ? -8.281 -2.383 3.324 1 98.62 90 ARG A C 1
ATOM 704 O O . ARG A 1 90 ? -7.766 -2.178 2.223 1 98.62 90 ARG A O 1
ATOM 711 N N . PRO A 1 91 ? -9.602 -2.09 3.615 1 98.69 91 PRO A N 1
ATOM 712 C CA . PRO A 1 91 ? -10.242 -1.176 2.672 1 98.69 91 PRO A CA 1
ATOM 713 C C . PRO A 1 91 ? -9.477 0.135 2.5 1 98.69 91 PRO A C 1
ATOM 715 O O . PRO A 1 91 ? -8.852 0.613 3.447 1 98.69 91 PRO A O 1
ATOM 718 N N . TRP A 1 92 ? -9.5 0.647 1.295 1 98.62 92 TRP A N 1
ATOM 719 C CA . TRP A 1 92 ? -8.727 1.846 0.991 1 98.62 92 TRP A CA 1
ATOM 720 C C . TRP A 1 92 ? -9.586 2.881 0.271 1 98.62 92 TRP A C 1
ATOM 722 O O . TRP A 1 92 ? -10.195 2.58 -0.754 1 98.62 92 TRP A O 1
ATOM 732 N N . ASP A 1 93 ? -9.688 4.059 0.872 1 97.75 93 ASP A N 1
ATOM 733 C CA . ASP A 1 93 ? -10.312 5.195 0.205 1 97.75 93 ASP A CA 1
ATOM 734 C C . ASP A 1 93 ? -9.305 5.949 -0.661 1 97.75 93 ASP A C 1
ATOM 736 O O . ASP A 1 93 ? -8.648 6.883 -0.192 1 97.75 93 ASP A O 1
ATOM 740 N N . TRP A 1 94 ? -9.203 5.52 -1.896 1 97.88 94 TRP A N 1
ATOM 741 C CA . TRP A 1 94 ? -8.258 6.051 -2.873 1 97.88 94 TRP A CA 1
ATOM 742 C C . TRP A 1 94 ? -8.68 7.438 -3.342 1 97.88 94 TRP A C 1
ATOM 744 O O . TRP A 1 94 ? -9.359 7.574 -4.359 1 97.88 94 TRP A O 1
ATOM 754 N N . SER A 1 95 ? -8.141 8.453 -2.711 1 95.75 95 SER A N 1
ATOM 755 C CA . SER A 1 95 ? -8.594 9.82 -2.98 1 95.75 95 SER A CA 1
ATOM 756 C C . SER A 1 95 ? -7.602 10.57 -3.857 1 95.75 95 SER A C 1
ATOM 758 O O . SER A 1 95 ? -7.996 11.359 -4.719 1 95.75 95 SER A O 1
ATOM 760 N N . LEU A 1 96 ? -6.297 10.375 -3.678 1 96.19 96 LEU A N 1
ATOM 761 C CA . LEU A 1 96 ? -5.289 11.031 -4.504 1 96.19 96 LEU A CA 1
ATOM 762 C C . LEU A 1 96 ? -4.797 10.102 -5.605 1 96.19 96 LEU A C 1
ATOM 764 O O . LEU A 1 96 ? -4.461 8.938 -5.34 1 96.19 96 LEU A O 1
ATOM 768 N N . GLY A 1 97 ? -4.777 10.586 -6.828 1 94.88 97 GLY A N 1
ATOM 769 C CA . GLY A 1 97 ? -4.195 9.852 -7.941 1 94.88 97 GLY A CA 1
ATOM 770 C C . GLY A 1 97 ? -5.102 8.766 -8.477 1 94.88 97 GLY A C 1
ATOM 771 O O . GLY A 1 97 ? -4.66 7.898 -9.234 1 94.88 97 GLY A O 1
ATOM 772 N N . ASN A 1 98 ? -6.316 8.711 -8.031 1 93.38 98 ASN A N 1
ATOM 773 C CA . ASN A 1 98 ? -7.289 7.75 -8.555 1 93.38 98 ASN A CA 1
ATOM 774 C C . ASN A 1 98 ? -7.793 8.156 -9.93 1 93.38 98 ASN A C 1
ATOM 776 O O . ASN A 1 98 ? -8.453 9.188 -10.078 1 93.38 98 ASN A O 1
ATOM 780 N N . PRO A 1 99 ? -7.5 7.418 -10.945 1 86.94 99 PRO A N 1
ATOM 781 C CA . PRO A 1 99 ? -7.895 7.809 -12.297 1 86.94 99 PRO A CA 1
ATOM 782 C C . PRO A 1 99 ? -9.406 7.883 -12.477 1 86.94 99 PRO A C 1
ATOM 784 O O . PRO A 1 99 ? -9.891 8.508 -13.422 1 86.94 99 PRO A O 1
ATOM 787 N N . GLU A 1 100 ? -10.109 7.203 -11.664 1 81.62 100 GLU A N 1
ATOM 788 C CA . GLU A 1 100 ? -11.562 7.219 -11.781 1 81.62 100 GLU A CA 1
ATOM 789 C C . GLU A 1 100 ? -12.156 8.477 -11.156 1 81.62 100 GLU A C 1
ATOM 791 O O . GLU A 1 100 ? -13.328 8.805 -11.391 1 81.62 100 GLU A O 1
ATOM 796 N N . GLN A 1 101 ? -11.469 9.07 -10.211 1 69.31 101 GLN A N 1
ATOM 797 C CA . GLN A 1 101 ? -11.969 10.289 -9.586 1 69.31 101 GLN A CA 1
ATOM 798 C C . GLN A 1 101 ? -11.516 11.523 -10.359 1 69.31 101 GLN A C 1
ATOM 800 O O . GLN A 1 101 ? -11.867 12.648 -10 1 69.31 101 GLN A O 1
ATOM 805 N N . ARG A 1 102 ? -10.664 11.266 -11.305 1 54.44 102 ARG A N 1
ATOM 806 C CA . ARG A 1 102 ? -10.281 12.445 -12.078 1 54.44 102 ARG A CA 1
ATOM 807 C C . ARG A 1 102 ? -11.477 13.031 -12.812 1 54.44 102 ARG A C 1
ATOM 809 O O . ARG A 1 102 ? -12.141 12.344 -13.586 1 54.44 102 ARG A O 1
ATOM 816 N N . VAL A 1 103 ? -12.227 13.766 -11.898 1 37.5 103 VAL A N 1
ATOM 817 C CA . VAL A 1 103 ? -13.117 14.695 -12.586 1 37.5 103 VAL A CA 1
ATOM 818 C C . VAL A 1 103 ? -12.438 16.062 -12.727 1 37.5 103 VAL A C 1
ATOM 820 O O . VAL A 1 103 ? -11.648 16.453 -11.867 1 37.5 103 VAL A O 1
ATOM 823 N N . MET B 1 1 ? 17.703 8.203 -11.055 1 79.56 1 MET B N 1
ATOM 824 C CA . MET B 1 1 ? 16.359 8.109 -11.633 1 79.56 1 MET B CA 1
ATOM 825 C C . MET B 1 1 ? 15.312 7.859 -10.547 1 79.56 1 MET B C 1
ATOM 827 O O . MET B 1 1 ? 15.586 7.152 -9.578 1 79.56 1 MET B O 1
ATOM 831 N N . ALA B 1 2 ? 14.188 8.5 -10.57 1 91.12 2 ALA B N 1
ATOM 832 C CA . ALA B 1 2 ? 13.188 8.438 -9.5 1 91.12 2 ALA B CA 1
ATOM 833 C C . ALA B 1 2 ? 12.562 7.047 -9.422 1 91.12 2 ALA B C 1
ATOM 835 O O . ALA B 1 2 ? 12.578 6.297 -10.398 1 91.12 2 ALA B O 1
ATOM 836 N N . ARG B 1 3 ? 12.336 6.691 -8.234 1 95.81 3 ARG B N 1
ATOM 837 C CA . ARG B 1 3 ? 11.695 5.406 -7.973 1 95.81 3 ARG B CA 1
ATOM 838 C C . ARG B 1 3 ? 10.414 5.582 -7.164 1 95.81 3 ARG B C 1
ATOM 840 O O . ARG B 1 3 ? 10.18 6.652 -6.598 1 95.81 3 ARG B O 1
ATOM 847 N N . PHE B 1 4 ? 9.594 4.516 -7.191 1 98.19 4 PHE B N 1
ATOM 848 C CA . PHE B 1 4 ? 8.367 4.547 -6.402 1 98.19 4 PHE B CA 1
ATOM 849 C C . PHE B 1 4 ? 8.602 3.945 -5.02 1 98.19 4 PHE B C 1
ATOM 851 O O . PHE B 1 4 ? 9.352 2.979 -4.879 1 98.19 4 PHE B O 1
ATOM 858 N N . PHE B 1 5 ? 7.961 4.535 -4.078 1 98.69 5 PHE B N 1
ATOM 859 C CA . PHE B 1 5 ? 7.949 4.047 -2.707 1 98.69 5 PHE B CA 1
ATOM 860 C C . PHE B 1 5 ? 6.523 3.926 -2.186 1 98.69 5 PHE B C 1
ATOM 862 O O . PHE B 1 5 ? 5.68 4.785 -2.459 1 98.69 5 PHE B O 1
ATOM 869 N N . ALA B 1 6 ? 6.277 2.846 -1.477 1 98.88 6 ALA B N 1
ATOM 870 C CA . ALA B 1 6 ? 5.027 2.693 -0.736 1 98.88 6 ALA B CA 1
ATOM 871 C C . ALA B 1 6 ? 5.211 3.066 0.732 1 98.88 6 ALA B C 1
ATOM 873 O O . ALA B 1 6 ? 6.168 2.633 1.374 1 98.88 6 ALA B O 1
ATOM 874 N N . VAL B 1 7 ? 4.312 3.871 1.231 1 98.88 7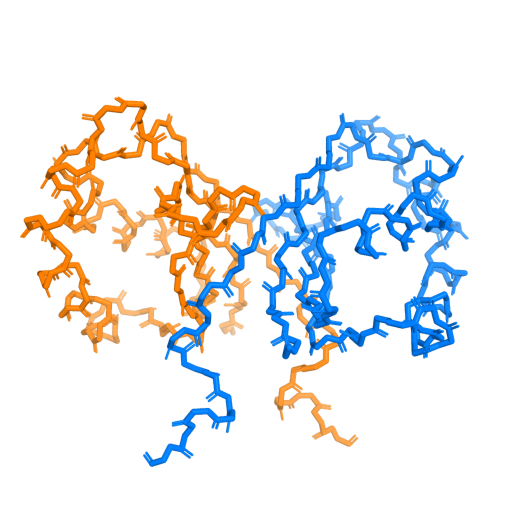 VAL B N 1
ATOM 875 C CA . VAL B 1 7 ? 4.266 4.277 2.633 1 98.88 7 VAL B CA 1
ATOM 876 C C . VAL B 1 7 ? 3.006 3.721 3.289 1 98.88 7 VAL B C 1
ATOM 878 O O . VAL B 1 7 ? 1.891 4.121 2.947 1 98.88 7 VAL B O 1
ATOM 881 N N . PHE B 1 8 ? 3.193 2.82 4.25 1 98.5 8 PHE B N 1
ATOM 882 C CA . PHE B 1 8 ? 2.105 2.219 5.008 1 98.5 8 PHE B CA 1
ATOM 883 C C . PHE B 1 8 ? 2.105 2.725 6.445 1 98.5 8 PHE B C 1
ATOM 885 O O . PHE B 1 8 ? 3.074 2.525 7.18 1 98.5 8 PHE B O 1
ATOM 892 N N . ALA B 1 9 ? 1.023 3.297 6.789 1 98.88 9 ALA B N 1
ATOM 893 C CA . ALA B 1 9 ? 0.957 3.809 8.156 1 98.88 9 ALA B CA 1
ATOM 894 C C . ALA B 1 9 ? -0.298 3.309 8.867 1 98.88 9 ALA B C 1
ATOM 896 O O . ALA B 1 9 ? -1.366 3.209 8.258 1 98.88 9 ALA B O 1
ATOM 897 N N . THR B 1 10 ? -0.132 3.01 10.148 1 98.69 10 THR B N 1
ATOM 898 C CA . THR B 1 10 ? -1.235 2.592 11 1 98.69 10 THR B CA 1
ATOM 899 C C . THR B 1 10 ? -1.456 3.598 12.125 1 98.69 10 THR B C 1
ATOM 901 O O . THR B 1 10 ? -0.507 3.998 12.805 1 98.69 10 THR B O 1
ATOM 904 N N . ASP B 1 11 ? -2.709 3.939 12.312 1 98.75 11 ASP B N 1
ATOM 905 C CA . ASP B 1 11 ? -3.051 4.902 13.352 1 98.75 11 ASP B CA 1
ATOM 906 C C . ASP B 1 11 ? -2.873 4.289 14.742 1 98.75 11 ASP B C 1
ATOM 908 O O . ASP B 1 11 ? -3.082 3.09 14.93 1 98.75 11 ASP B O 1
ATOM 912 N N . GLN B 1 12 ? -2.518 5.211 15.719 1 98.19 12 GLN B N 1
ATOM 913 C CA . GLN B 1 12 ? -2.662 4.84 17.125 1 98.19 12 GLN B CA 1
ATOM 914 C C . GLN B 1 12 ? -4.133 4.691 17.5 1 98.19 12 GLN B C 1
ATOM 916 O O . GLN B 1 12 ? -4.977 5.465 17.047 1 98.19 12 GLN B O 1
ATOM 921 N N . PRO B 1 13 ? -4.312 3.656 18.391 1 96.62 13 PRO B N 1
ATOM 922 C CA . PRO B 1 13 ? -5.691 3.574 18.875 1 96.62 13 PRO B CA 1
ATOM 923 C C . PRO B 1 13 ? -6.145 4.852 19.578 1 96.62 13 PRO B C 1
ATOM 925 O O . PRO B 1 13 ? -5.352 5.492 20.281 1 96.62 13 PRO B O 1
ATOM 928 N N . GLY B 1 14 ? -7.406 5.293 19.328 1 96.12 14 GLY B N 1
ATOM 929 C CA . GLY B 1 14 ? -8 6.391 20.078 1 96.12 14 GLY B CA 1
ATOM 930 C C . GLY B 1 14 ? -7.621 7.754 19.531 1 96.12 14 GLY B C 1
ATOM 931 O O . GLY B 1 14 ? -7.785 8.766 20.203 1 96.12 14 GLY B O 1
ATOM 932 N N . MET B 1 15 ? -7.105 7.816 18.344 1 97.25 15 MET B N 1
ATOM 933 C CA . MET B 1 15 ? -6.582 9.078 17.812 1 97.25 15 MET B CA 1
ATOM 934 C C . MET B 1 15 ? -7.504 9.648 16.75 1 97.25 15 MET B C 1
ATOM 936 O O . MET B 1 15 ? -7.082 10.477 15.938 1 97.25 15 MET B O 1
ATOM 940 N N . ARG B 1 16 ? -8.727 9.25 16.734 1 96.94 16 ARG B N 1
ATOM 941 C CA . ARG B 1 16 ? -9.672 9.68 15.719 1 96.94 16 ARG B CA 1
ATOM 942 C C . ARG B 1 16 ? -9.82 11.195 15.703 1 96.94 16 ARG B C 1
ATOM 944 O O . ARG B 1 16 ? -9.836 11.812 14.641 1 96.94 16 ARG B O 1
ATOM 951 N N . ASP B 1 17 ? -9.961 11.812 16.859 1 97.88 17 ASP B N 1
ATOM 952 C CA . ASP B 1 17 ? -10.133 13.258 16.953 1 97.88 17 ASP B CA 1
ATOM 953 C C . ASP B 1 17 ? -8.914 13.992 16.391 1 97.88 17 ASP B C 1
ATOM 955 O O . ASP B 1 17 ? -9.047 15 15.703 1 97.88 17 ASP B O 1
ATOM 959 N N . VAL B 1 18 ? -7.75 13.523 16.766 1 98.38 18 VAL B N 1
ATOM 960 C CA . VAL B 1 18 ? -6.512 14.117 16.266 1 98.38 18 VAL B CA 1
ATOM 961 C C . VAL B 1 18 ? -6.48 14.016 14.742 1 98.38 18 VAL B C 1
ATOM 963 O O . VAL B 1 18 ? -6.168 14.992 14.062 1 98.38 18 VAL B O 1
ATOM 966 N N . ARG B 1 19 ? -6.809 12.859 14.172 1 98.69 19 ARG B N 1
ATOM 967 C CA . ARG B 1 19 ? -6.824 12.703 12.727 1 98.69 19 ARG B CA 1
ATOM 968 C C . ARG B 1 19 ? -7.758 13.719 12.07 1 98.69 19 ARG B C 1
ATOM 970 O O . ARG B 1 19 ? -7.375 14.398 11.117 1 98.69 19 ARG B O 1
ATOM 977 N N . ASP B 1 20 ? -8.93 13.812 12.609 1 98 20 ASP B N 1
ATOM 978 C CA . ASP B 1 20 ? -9.922 14.711 12.008 1 98 20 ASP B CA 1
ATOM 979 C C . ASP B 1 20 ? -9.438 16.156 12.039 1 98 20 ASP B C 1
ATOM 981 O O . ASP B 1 20 ? -9.586 16.891 11.055 1 98 20 ASP B O 1
ATOM 985 N N . ARG B 1 21 ? -8.867 16.469 13.102 1 98.56 21 ARG B N 1
ATOM 986 C CA . ARG B 1 21 ? -8.398 17.844 13.281 1 98.56 21 ARG B CA 1
ATOM 987 C C . ARG B 1 21 ? -7.23 18.156 12.352 1 98.56 21 ARG B C 1
ATOM 989 O O . ARG B 1 21 ? -7.137 19.25 11.805 1 98.56 21 ARG B O 1
ATOM 996 N N . VAL B 1 22 ? -6.336 17.25 12.18 1 98.75 22 VAL B N 1
ATOM 997 C CA . VAL B 1 22 ? -5.062 17.484 11.5 1 98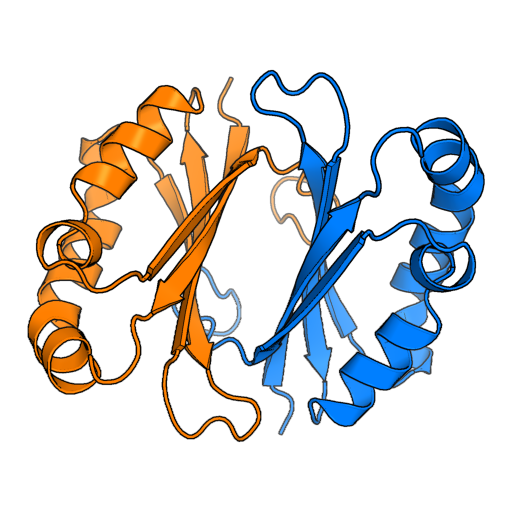.75 22 VAL B CA 1
ATOM 998 C C . VAL B 1 22 ? -5.223 17.219 10 1 98.75 22 VAL B C 1
ATOM 1000 O O . VAL B 1 22 ? -4.402 17.656 9.195 1 98.75 22 VAL B O 1
ATOM 1003 N N . ARG B 1 23 ? -6.238 16.562 9.57 1 98.56 23 ARG B N 1
ATOM 1004 C CA . ARG B 1 23 ? -6.422 16.047 8.227 1 98.56 23 ARG B CA 1
ATOM 1005 C C . ARG B 1 23 ? -6.316 17.156 7.184 1 98.56 23 ARG B C 1
ATOM 1007 O O . ARG B 1 23 ? -5.609 17 6.184 1 98.56 23 ARG B O 1
ATOM 1014 N N . PRO B 1 24 ? -6.953 18.344 7.367 1 98.44 24 PRO B N 1
ATOM 1015 C CA . PRO B 1 24 ? -6.82 19.375 6.332 1 98.44 24 PRO B CA 1
ATOM 1016 C C . PRO B 1 24 ? -5.375 19.828 6.125 1 98.44 24 PRO B C 1
ATOM 1018 O O . PRO B 1 24 ? -4.953 20.047 4.988 1 98.44 24 PRO B O 1
ATOM 1021 N N . ILE B 1 25 ? -4.609 19.906 7.16 1 98.5 25 ILE B N 1
ATOM 1022 C CA . ILE B 1 25 ? -3.219 20.344 7.062 1 98.5 25 ILE B CA 1
ATOM 1023 C C . ILE B 1 25 ? -2.379 19.234 6.422 1 98.5 25 ILE B C 1
ATOM 1025 O O . ILE B 1 25 ? -1.506 19.516 5.594 1 98.5 25 ILE B O 1
ATOM 1029 N N . HIS B 1 26 ? -2.609 18 6.812 1 98.69 26 HIS B N 1
ATOM 1030 C CA . HIS B 1 26 ? -1.973 16.844 6.184 1 98.69 26 HIS B CA 1
ATOM 1031 C C . HIS B 1 26 ? -2.215 16.828 4.68 1 98.69 26 HIS B C 1
ATOM 1033 O O . HIS B 1 26 ? -1.277 16.672 3.896 1 98.69 26 HIS B O 1
ATOM 1039 N N . ARG B 1 27 ? -3.404 17.031 4.277 1 98 27 ARG B N 1
ATOM 1040 C CA . ARG B 1 27 ? -3.742 17.016 2.859 1 98 27 ARG B CA 1
ATOM 1041 C C . ARG B 1 27 ? -3.033 18.141 2.109 1 98 27 ARG B C 1
ATOM 1043 O O . ARG B 1 27 ? -2.518 17.922 1.009 1 98 27 ARG B O 1
ATOM 1050 N N . THR B 1 28 ? -3.074 19.328 2.691 1 97.81 28 THR B N 1
ATOM 1051 C CA . THR B 1 28 ? -2.359 20.453 2.096 1 97.81 28 THR B CA 1
ATOM 1052 C C . THR B 1 28 ? -0.872 20.141 1.964 1 97.81 28 THR B C 1
ATOM 1054 O O . THR B 1 28 ? -0.263 20.406 0.928 1 97.81 28 THR B O 1
ATOM 1057 N N . TYR B 1 29 ? -0.305 19.562 3.012 1 98.5 29 TYR B N 1
ATOM 1058 C CA . TYR B 1 29 ? 1.103 19.188 3.004 1 98.5 29 TYR B CA 1
ATOM 1059 C C . TYR B 1 29 ? 1.397 18.219 1.863 1 98.5 29 TYR B C 1
ATOM 1061 O O . TYR B 1 29 ? 2.367 18.391 1.124 1 98.5 29 TYR B O 1
ATOM 1069 N N . LEU B 1 30 ? 0.527 17.188 1.656 1 98.31 30 LEU B N 1
ATOM 1070 C CA . LEU B 1 30 ? 0.723 16.203 0.6 1 98.31 30 LEU B CA 1
ATOM 1071 C C . LEU B 1 30 ? 0.688 16.859 -0.774 1 98.31 30 LEU B C 1
ATOM 1073 O O . LEU B 1 30 ? 1.437 16.469 -1.674 1 98.31 30 LEU B O 1
ATOM 1077 N N . ARG B 1 31 ? -0.135 17.812 -0.928 1 95.81 31 ARG B N 1
ATOM 1078 C CA . ARG B 1 31 ? -0.282 18.484 -2.215 1 95.81 31 ARG B CA 1
ATOM 1079 C C . ARG B 1 31 ? 0.931 19.359 -2.516 1 95.81 31 ARG B C 1
ATOM 1081 O O . ARG B 1 31 ? 1.135 19.781 -3.66 1 95.81 31 ARG B O 1
ATOM 1088 N N . SER B 1 32 ? 1.701 19.672 -1.513 1 95.88 32 SER B N 1
ATOM 1089 C CA . SER B 1 32 ? 2.891 20.5 -1.698 1 95.88 32 SER B CA 1
ATOM 1090 C C . SER B 1 32 ? 4.152 19.641 -1.741 1 95.88 32 SER B C 1
ATOM 1092 O O . SER B 1 32 ? 5.262 20.156 -1.56 1 95.88 32 SER B O 1
ATOM 1094 N N . ALA B 1 33 ? 4.082 18.391 -1.973 1 96.25 33 ALA B N 1
ATOM 1095 C CA . ALA B 1 33 ? 5.164 17.422 -1.879 1 96.25 33 ALA B CA 1
ATOM 1096 C C . ALA B 1 33 ? 6.293 17.766 -2.852 1 96.25 33 ALA B C 1
ATOM 1098 O O . ALA B 1 33 ? 7.465 17.5 -2.566 1 96.25 33 ALA B O 1
ATOM 1099 N N . ASP B 1 34 ? 5.941 18.281 -3.938 1 93.38 34 ASP B N 1
ATOM 1100 C CA . ASP B 1 34 ? 6.93 18.609 -4.957 1 93.38 34 ASP B CA 1
ATOM 1101 C C . ASP B 1 34 ? 7.988 19.562 -4.406 1 93.38 34 ASP B C 1
ATOM 1103 O O . ASP B 1 34 ? 9.156 19.5 -4.797 1 93.38 34 ASP B O 1
ATOM 1107 N N . GLN B 1 35 ? 7.637 20.391 -3.496 1 93.38 35 GLN B N 1
ATOM 1108 C CA . GLN B 1 35 ? 8.555 21.344 -2.877 1 93.38 35 GLN B CA 1
ATOM 1109 C C . GLN B 1 35 ? 9.617 20.609 -2.049 1 93.38 35 GLN B C 1
ATOM 1111 O O . GLN B 1 35 ? 10.641 21.203 -1.695 1 93.38 35 GLN B O 1
ATOM 1116 N N . HIS B 1 36 ? 9.383 19.375 -1.838 1 91.44 36 HIS B N 1
ATOM 1117 C CA . HIS B 1 36 ? 10.258 18.578 -0.983 1 91.44 36 HIS B CA 1
ATOM 1118 C C . HIS B 1 36 ? 10.961 17.484 -1.778 1 91.44 36 HIS B C 1
ATOM 1120 O O . HIS B 1 36 ? 11.5 16.531 -1.199 1 91.44 36 HIS B O 1
ATOM 1126 N N . GLY B 1 37 ? 10.852 17.547 -3.09 1 94.69 37 GLY B N 1
ATOM 1127 C CA . GLY B 1 37 ? 11.516 16.562 -3.93 1 94.69 37 GLY B CA 1
ATOM 1128 C C . GLY B 1 37 ? 10.781 15.234 -3.988 1 94.69 37 GLY B C 1
ATOM 1129 O O . GLY B 1 37 ? 11.383 14.195 -4.281 1 94.69 37 GLY B O 1
ATOM 1130 N N . VAL B 1 38 ? 9.531 15.258 -3.592 1 97.94 38 VAL B N 1
ATOM 1131 C CA . VAL B 1 38 ? 8.68 14.078 -3.602 1 97.94 38 VAL B CA 1
ATOM 1132 C C . VAL B 1 38 ? 7.422 14.352 -4.422 1 97.94 38 VAL B C 1
ATOM 1134 O O . VAL B 1 38 ? 6.902 15.477 -4.414 1 97.94 38 VAL B O 1
ATOM 1137 N N . VAL B 1 39 ? 7.008 13.398 -5.18 1 97.31 39 VAL B N 1
ATOM 1138 C CA . VAL B 1 39 ? 5.73 13.477 -5.883 1 97.31 39 VAL B CA 1
ATOM 1139 C C . VAL B 1 39 ? 4.773 12.422 -5.34 1 97.31 39 VAL B C 1
ATOM 1141 O O . VAL B 1 39 ? 5.078 11.227 -5.375 1 97.31 39 VAL B O 1
ATOM 1144 N N . VAL B 1 40 ? 3.631 12.828 -4.84 1 98.31 40 VAL B N 1
ATOM 1145 C CA . VAL B 1 40 ? 2.613 11.875 -4.406 1 98.31 40 VAL B CA 1
ATOM 1146 C C . VAL B 1 40 ? 1.833 11.367 -5.613 1 98.31 40 VAL B C 1
ATOM 1148 O O . VAL B 1 40 ? 1.134 12.133 -6.277 1 98.31 40 VAL B O 1
ATOM 1151 N N . ARG B 1 41 ? 1.981 10.109 -5.836 1 97.56 41 ARG B N 1
ATOM 1152 C CA . ARG B 1 41 ? 1.323 9.516 -6.992 1 97.56 41 ARG B CA 1
ATOM 1153 C C . ARG B 1 41 ? -0.048 8.961 -6.617 1 97.56 41 ARG B C 1
ATOM 1155 O O . ARG B 1 41 ? -0.997 9.062 -7.398 1 97.56 41 ARG B O 1
ATOM 1162 N N . LEU B 1 42 ? -0.151 8.352 -5.531 1 98.19 42 LEU B N 1
ATOM 1163 C CA . LEU B 1 42 ? -1.382 7.773 -5.004 1 98.19 42 LEU B CA 1
ATOM 1164 C C . LEU B 1 42 ? -1.492 8.008 -3.5 1 98.19 42 LEU B C 1
ATOM 1166 O O . LEU B 1 42 ? -0.48 8.047 -2.797 1 98.19 42 LEU B O 1
ATOM 1170 N N . GLY B 1 43 ? -2.752 8.102 -3.057 1 98.44 43 GLY B N 1
ATOM 1171 C CA . GLY B 1 43 ? -2.896 8.281 -1.622 1 98.44 43 GLY B CA 1
ATOM 1172 C C . GLY B 1 43 ? -4.336 8.211 -1.152 1 98.44 43 GLY B C 1
ATOM 1173 O O . GLY B 1 43 ? -5.258 8.539 -1.904 1 98.44 43 GLY B O 1
ATOM 1174 N N . GLY B 1 44 ? -4.457 7.895 0.107 1 98.38 44 GLY B N 1
ATOM 1175 C CA . GLY B 1 44 ? -5.738 7.898 0.796 1 98.38 44 GLY B CA 1
ATOM 1176 C C . GLY B 1 44 ? -5.707 7.156 2.119 1 98.38 44 GLY B C 1
ATOM 1177 O O . GLY B 1 44 ? -4.75 6.434 2.408 1 98.38 44 GLY B O 1
ATOM 1178 N N . PRO B 1 45 ? -6.738 7.363 2.879 1 98.75 45 PRO B N 1
ATOM 1179 C CA . PRO B 1 45 ? -6.816 6.641 4.152 1 98.75 45 PRO B CA 1
ATOM 1180 C C . PRO B 1 45 ? -7.211 5.176 3.975 1 98.75 45 PRO B C 1
ATOM 1182 O O . PRO B 1 45 ? -8 4.848 3.084 1 98.75 45 PRO B O 1
ATOM 1185 N N . THR B 1 46 ? -6.609 4.332 4.809 1 98.69 46 THR B N 1
ATOM 1186 C CA . THR B 1 46 ? -7.164 2.994 4.988 1 98.69 46 THR B CA 1
ATOM 1187 C C . THR B 1 46 ? -8.25 2.996 6.059 1 98.69 46 THR B C 1
ATOM 1189 O O . THR B 1 46 ? -8.328 3.926 6.867 1 98.69 46 THR B O 1
ATOM 1192 N N . LEU B 1 47 ? -9.086 1.948 6.023 1 98.25 47 LEU B N 1
ATOM 1193 C CA . LEU B 1 47 ? -10.258 1.893 6.895 1 98.25 47 LEU B CA 1
ATOM 1194 C C . LEU B 1 47 ? -10.312 0.565 7.645 1 98.25 47 LEU B C 1
ATOM 1196 O O . LEU B 1 47 ? -9.648 -0.397 7.262 1 98.25 47 LEU B O 1
ATOM 1200 N N . ASP B 1 48 ? -11.109 0.542 8.68 1 96 48 ASP B N 1
ATOM 1201 C CA . ASP B 1 48 ? -11.383 -0.73 9.336 1 96 48 ASP B CA 1
ATOM 1202 C C . ASP B 1 48 ? -12.203 -1.65 8.438 1 96 48 ASP B C 1
ATOM 1204 O O . ASP B 1 48 ? -12.656 -1.24 7.367 1 96 48 ASP B O 1
ATOM 1208 N N . PRO B 1 49 ? -12.305 -2.895 8.758 1 91.31 49 PRO B N 1
ATOM 1209 C CA . PRO B 1 49 ? -12.906 -3.877 7.852 1 91.31 49 PRO B CA 1
ATOM 1210 C C . PRO B 1 49 ? -14.336 -3.51 7.445 1 91.31 49 PRO B C 1
ATOM 1212 O O . PRO B 1 49 ? -14.773 -3.844 6.344 1 91.31 49 PRO B O 1
ATOM 1215 N N . HIS B 1 50 ? -15.016 -2.754 8.273 1 89.56 50 HIS B N 1
ATOM 1216 C CA . HIS B 1 50 ? -16.406 -2.402 7.977 1 89.56 50 HIS B CA 1
ATOM 1217 C C . HIS B 1 50 ? -16.484 -1.062 7.254 1 89.56 50 HIS B C 1
ATOM 1219 O O . HIS B 1 50 ? -17.562 -0.652 6.82 1 89.56 50 HIS B O 1
ATOM 1225 N N . GLY B 1 51 ? -15.359 -0.451 7.102 1 89.94 51 GLY B N 1
ATOM 1226 C CA . GLY B 1 51 ? -15.32 0.81 6.379 1 89.94 51 GLY B CA 1
ATOM 1227 C C . GLY B 1 51 ? -15.867 1.975 7.184 1 89.94 51 GLY B C 1
ATOM 1228 O O . GLY B 1 51 ? -16.188 3.023 6.621 1 89.94 51 GLY B O 1
ATOM 1229 N N . ASP B 1 52 ? -15.938 1.897 8.445 1 90.31 52 ASP B N 1
ATOM 1230 C CA . ASP B 1 52 ? -16.625 2.881 9.266 1 90.31 52 ASP B CA 1
ATOM 1231 C C . ASP B 1 52 ? -15.656 3.914 9.828 1 90.31 52 ASP B C 1
ATOM 1233 O O . ASP B 1 52 ? -16.062 5.004 10.242 1 90.31 52 ASP B O 1
ATOM 1237 N N . ALA B 1 53 ? -14.422 3.514 9.898 1 96.19 53 ALA B N 1
ATOM 1238 C CA . ALA B 1 53 ? -13.438 4.406 10.508 1 96.19 53 ALA B CA 1
ATOM 1239 C C . ALA B 1 53 ? -12.086 4.289 9.812 1 96.19 53 ALA B C 1
ATOM 1241 O O . ALA B 1 53 ? -11.648 3.188 9.469 1 96.19 53 ALA B O 1
ATOM 1242 N N . MET B 1 54 ? -11.453 5.441 9.711 1 98.25 54 MET B N 1
ATOM 1243 C CA . MET B 1 54 ? -10.078 5.438 9.219 1 98.25 54 MET B CA 1
ATOM 1244 C C . MET B 1 54 ? -9.141 4.801 10.242 1 98.25 54 MET B C 1
ATOM 1246 O O . MET B 1 54 ? -9.297 5 11.445 1 98.25 54 MET B O 1
ATOM 1250 N N . ASN B 1 55 ? -8.164 4.031 9.766 1 98.31 55 ASN B N 1
ATOM 1251 C CA . ASN B 1 55 ? -7.246 3.373 10.688 1 98.31 55 ASN B CA 1
ATOM 1252 C C . ASN B 1 55 ? -5.801 3.473 10.195 1 98.31 55 ASN B C 1
ATOM 1254 O O . ASN B 1 55 ? -4.914 2.809 10.734 1 98.31 55 ASN B O 1
ATOM 1258 N N . GLY B 1 56 ? -5.527 4.254 9.164 1 98.69 56 GLY B N 1
ATOM 1259 C CA . GLY B 1 56 ? -4.188 4.379 8.609 1 98.69 56 GLY B CA 1
ATOM 1260 C C . GLY B 1 56 ? -4.156 5.094 7.273 1 98.69 56 GLY B C 1
ATOM 1261 O O . GLY B 1 56 ? -5.082 5.832 6.938 1 98.69 56 GLY B O 1
ATOM 1262 N N . THR B 1 57 ? -3.031 4.973 6.605 1 98.88 57 THR B N 1
ATOM 1263 C CA . THR B 1 57 ? -2.777 5.676 5.352 1 98.88 57 THR B CA 1
ATOM 1264 C C . THR B 1 57 ? -1.907 4.832 4.426 1 98.88 57 THR B C 1
ATOM 1266 O O . THR B 1 57 ? -0.95 4.195 4.871 1 98.88 57 THR B O 1
ATOM 1269 N N . LEU B 1 58 ? -2.283 4.793 3.227 1 98.88 58 LEU B N 1
ATOM 1270 C CA . LEU B 1 58 ? -1.382 4.332 2.176 1 98.88 58 LEU B CA 1
ATOM 1271 C C . LEU B 1 58 ? -1.067 5.457 1.196 1 98.88 58 LEU B C 1
ATOM 1273 O O . LEU B 1 58 ? -1.979 6.082 0.651 1 98.88 58 LEU B O 1
ATOM 1277 N N . LEU B 1 59 ? 0.205 5.734 0.982 1 98.88 59 LEU B N 1
ATOM 1278 C CA . LEU B 1 59 ? 0.7 6.609 -0.076 1 98.88 59 LEU B CA 1
ATOM 1279 C C . LEU B 1 59 ? 1.648 5.859 -1.003 1 98.88 59 LEU B C 1
ATOM 1281 O O . LEU B 1 59 ? 2.416 5.004 -0.553 1 98.88 59 LEU B O 1
ATOM 1285 N N . VAL B 1 60 ? 1.571 6.145 -2.246 1 98.69 60 VAL B N 1
ATOM 1286 C CA . VAL B 1 60 ? 2.641 5.844 -3.191 1 98.69 60 VAL B CA 1
ATOM 1287 C C . VAL B 1 60 ? 3.275 7.145 -3.684 1 98.69 60 VAL B C 1
ATOM 1289 O O . VAL B 1 60 ? 2.586 8.016 -4.215 1 98.69 60 VAL B O 1
ATOM 1292 N N . VAL B 1 61 ? 4.574 7.195 -3.494 1 98.62 61 VAL B N 1
ATOM 1293 C CA . VAL B 1 61 ? 5.273 8.422 -3.855 1 98.62 61 VAL B CA 1
ATOM 1294 C C . VAL B 1 61 ? 6.445 8.102 -4.781 1 98.62 61 VAL B C 1
ATOM 1296 O O . VAL B 1 61 ? 6.891 6.949 -4.848 1 98.62 61 VAL B O 1
ATOM 1299 N N . GLU B 1 62 ? 6.809 9.102 -5.484 1 98.06 62 GLU B N 1
ATOM 1300 C CA . GLU B 1 62 ? 7.988 9.055 -6.344 1 98.06 62 GLU B CA 1
ATOM 1301 C C . GLU B 1 62 ? 9.086 9.977 -5.824 1 98.06 62 GLU B C 1
ATOM 1303 O O . GLU B 1 62 ? 8.828 11.125 -5.469 1 98.06 62 GLU B O 1
ATOM 1308 N N . ALA B 1 63 ? 10.273 9.484 -5.691 1 97.75 63 ALA B N 1
ATOM 1309 C CA . ALA B 1 63 ? 11.414 10.25 -5.195 1 97.75 63 ALA B CA 1
ATOM 1310 C C . ALA B 1 63 ? 12.727 9.648 -5.688 1 97.75 63 ALA B C 1
ATOM 1312 O O . ALA B 1 63 ? 12.75 8.539 -6.223 1 97.75 63 ALA B O 1
ATOM 1313 N N . ASP B 1 64 ? 13.812 10.398 -5.473 1 96.38 64 ASP B N 1
ATOM 1314 C CA . ASP B 1 64 ? 15.117 9.961 -5.957 1 96.38 64 ASP B CA 1
ATOM 1315 C C . ASP B 1 64 ? 15.688 8.852 -5.074 1 96.38 64 ASP B C 1
ATOM 1317 O O . ASP B 1 64 ? 16.453 8.008 -5.547 1 96.38 64 ASP B O 1
ATOM 1321 N N . ASP B 1 65 ? 15.359 8.93 -3.822 1 95.25 65 ASP B N 1
ATOM 1322 C CA . ASP B 1 65 ? 15.836 7.902 -2.9 1 95.25 65 ASP B CA 1
ATOM 1323 C C . ASP B 1 65 ? 14.977 7.844 -1.644 1 95.25 65 ASP B C 1
ATOM 1325 O O . ASP B 1 65 ? 14.086 8.68 -1.457 1 95.25 65 ASP B O 1
ATOM 1329 N N . ILE B 1 66 ? 15.273 6.836 -0.815 1 96.56 66 ILE B N 1
ATOM 1330 C CA . ILE B 1 66 ? 14.43 6.578 0.347 1 96.56 66 ILE B CA 1
ATOM 1331 C C . ILE B 1 66 ? 14.648 7.664 1.397 1 96.56 66 ILE B C 1
ATOM 1333 O O . ILE B 1 66 ? 13.75 7.977 2.176 1 96.56 66 ILE B O 1
ATOM 1337 N N . GLN B 1 67 ? 15.82 8.266 1.445 1 96.25 67 GLN B N 1
ATOM 1338 C CA . GLN B 1 67 ? 16.094 9.328 2.408 1 96.25 67 GLN B CA 1
ATOM 1339 C C . GLN B 1 67 ? 15.164 10.523 2.184 1 96.25 67 GLN B C 1
ATOM 1341 O O . GLN B 1 67 ? 14.664 11.117 3.141 1 96.25 67 GLN B O 1
ATOM 1346 N N . ALA B 1 68 ? 14.953 10.844 0.929 1 97.06 68 ALA B N 1
ATOM 1347 C CA . ALA B 1 68 ? 14.023 11.922 0.599 1 97.06 68 ALA B CA 1
ATOM 1348 C C . ALA B 1 68 ? 12.617 11.602 1.092 1 97.06 68 ALA B C 1
ATOM 1350 O O . ALA B 1 68 ? 11.93 12.469 1.642 1 97.06 68 ALA B O 1
ATOM 1351 N N . VAL B 1 69 ? 12.172 10.391 0.957 1 98 69 VAL B N 1
ATOM 1352 C CA . VAL B 1 69 ? 10.844 9.969 1.378 1 98 69 VAL B CA 1
ATOM 1353 C C . VAL B 1 69 ? 10.734 10.031 2.9 1 98 69 VAL B C 1
ATOM 1355 O O . VAL B 1 69 ? 9.75 10.547 3.439 1 98 69 VAL B O 1
ATOM 1358 N N . MET B 1 70 ? 11.773 9.57 3.543 1 97.62 70 MET B N 1
ATOM 1359 C CA . MET B 1 70 ? 11.766 9.555 5.004 1 97.62 70 MET B CA 1
ATOM 1360 C C . MET B 1 70 ? 11.719 10.977 5.559 1 97.62 70 MET B C 1
ATOM 1362 O O . MET B 1 70 ? 11.023 11.242 6.539 1 97.62 70 MET B O 1
ATOM 1366 N N . ARG B 1 71 ? 12.438 11.828 4.945 1 97.94 71 ARG B N 1
ATOM 1367 C CA . ARG B 1 71 ? 12.383 13.227 5.344 1 97.94 71 ARG B CA 1
ATOM 1368 C C . ARG B 1 71 ? 10.992 13.805 5.133 1 97.94 71 ARG B C 1
ATOM 1370 O O . ARG B 1 71 ? 10.445 14.477 6.016 1 97.94 71 ARG B O 1
ATOM 1377 N N . PHE B 1 72 ? 10.438 13.547 4.02 1 98.69 72 PHE B N 1
ATOM 1378 C CA . PHE B 1 72 ? 9.109 14.023 3.678 1 98.69 72 PHE B CA 1
ATOM 1379 C C . PHE B 1 72 ? 8.07 13.516 4.676 1 98.69 72 PHE B C 1
ATOM 1381 O O . PHE B 1 72 ? 7.293 14.297 5.223 1 98.69 72 PHE B O 1
ATOM 1388 N N . ILE B 1 73 ? 8.117 12.227 4.992 1 98.69 73 ILE B N 1
ATOM 1389 C CA . ILE B 1 73 ? 7.145 11.602 5.887 1 98.69 73 ILE B CA 1
ATOM 1390 C C . ILE B 1 73 ? 7.367 12.102 7.312 1 98.69 73 ILE B C 1
ATOM 1392 O O . ILE B 1 73 ? 6.406 12.328 8.055 1 98.69 73 ILE B O 1
ATOM 1396 N N . GLY B 1 74 ? 8.656 12.227 7.629 1 98.25 74 GLY B N 1
ATOM 1397 C CA . GLY B 1 74 ? 8.969 12.727 8.961 1 98.25 74 GLY B CA 1
ATOM 1398 C C . GLY B 1 74 ? 8.406 14.109 9.227 1 98.25 74 GLY B C 1
ATOM 1399 O O . GLY B 1 74 ? 8.164 14.477 10.383 1 98.25 74 GLY B O 1
ATOM 1400 N N . ASN B 1 75 ? 8.109 14.898 8.195 1 98.31 75 ASN B N 1
ATOM 1401 C CA . ASN B 1 75 ? 7.602 16.266 8.328 1 98.31 75 ASN B CA 1
ATOM 1402 C C . ASN B 1 75 ? 6.094 16.328 8.117 1 98.31 75 ASN B C 1
ATOM 1404 O O . ASN B 1 75 ? 5.496 17.406 8.164 1 98.31 75 ASN B O 1
ATOM 1408 N N . ASP B 1 76 ? 5.488 15.242 7.93 1 98.69 76 ASP B N 1
ATOM 1409 C CA . ASP B 1 76 ? 4.039 15.18 7.777 1 98.69 76 ASP B CA 1
ATOM 1410 C C . ASP B 1 76 ? 3.332 15.562 9.078 1 98.69 76 ASP B C 1
ATOM 1412 O O . ASP B 1 76 ? 3.656 15.039 10.141 1 98.69 76 ASP B O 1
ATOM 1416 N N . PRO B 1 77 ? 2.348 16.453 9.008 1 98.88 77 PRO B N 1
ATOM 1417 C CA . PRO B 1 77 ? 1.598 16.859 10.195 1 98.88 77 PRO B CA 1
ATOM 1418 C C . PR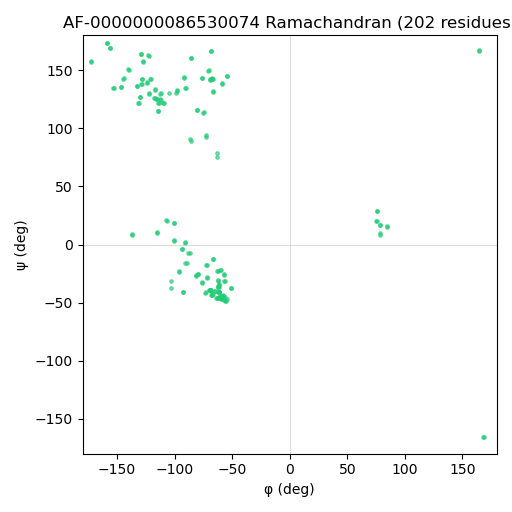O B 1 77 ? 1.073 15.672 11 1 98.88 77 PRO B C 1
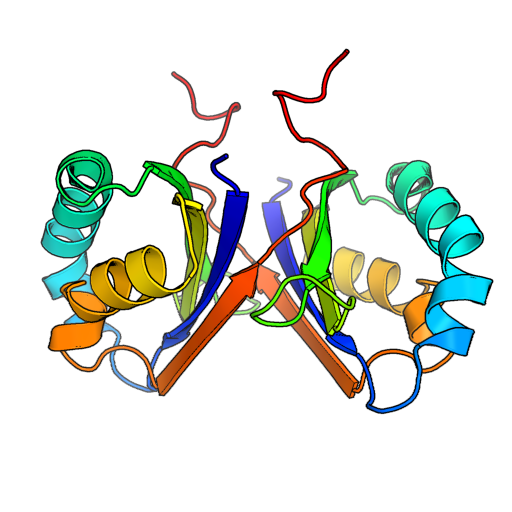ATOM 1420 O O . PRO B 1 77 ? 1.026 15.727 12.227 1 98.88 77 PRO B O 1
ATOM 1423 N N . TYR B 1 78 ? 0.622 14.547 10.414 1 98.88 78 TYR B N 1
ATOM 1424 C CA . TYR B 1 78 ? 0.181 13.344 11.117 1 98.88 78 TYR B CA 1
ATOM 1425 C C . TYR B 1 78 ? 1.299 12.781 11.984 1 98.88 78 TYR B C 1
ATOM 1427 O O . TYR B 1 78 ? 1.065 12.391 13.133 1 98.88 78 TYR B O 1
ATOM 1435 N N . VAL B 1 79 ? 2.473 12.734 11.391 1 98.69 79 VAL B N 1
ATOM 1436 C CA . VAL B 1 79 ? 3.615 12.188 12.117 1 98.69 79 VAL B CA 1
ATOM 1437 C C . VAL B 1 79 ? 3.994 13.117 13.266 1 98.69 79 VAL B C 1
ATOM 1439 O O . V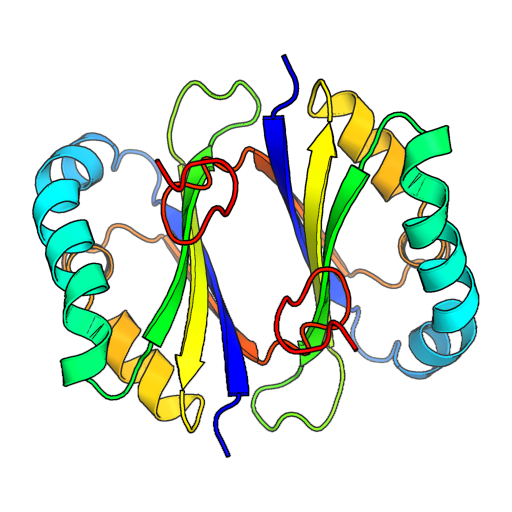AL B 1 79 ? 4.227 12.664 14.391 1 98.69 79 VAL B O 1
ATOM 1442 N N . LYS B 1 80 ? 4.012 14.383 13.008 1 98.69 80 LYS B N 1
ATOM 1443 C CA . LYS B 1 80 ? 4.383 15.375 14.008 1 98.69 80 LYS B CA 1
ATOM 1444 C C . LYS B 1 80 ? 3.418 15.359 15.188 1 98.69 80 LYS B C 1
ATOM 1446 O O . LYS B 1 80 ? 3.814 15.617 16.328 1 98.69 80 LYS B O 1
ATOM 1451 N N . GLU B 1 81 ? 2.189 15.031 14.938 1 98.69 81 GLU B N 1
ATOM 1452 C CA . GLU B 1 81 ? 1.183 15.016 16 1 98.69 81 GLU B CA 1
ATOM 1453 C C . GLU B 1 81 ? 1.091 13.641 16.656 1 98.69 81 GLU B C 1
ATOM 1455 O O . GLU B 1 81 ? 0.221 13.414 17.5 1 98.69 81 GLU B O 1
ATOM 1460 N N . GLY B 1 82 ? 1.883 12.727 16.25 1 98.44 82 GLY B N 1
ATOM 1461 C CA . GLY B 1 82 ? 1.951 11.414 16.875 1 98.44 82 GLY B CA 1
ATOM 1462 C C . GLY B 1 82 ? 0.782 10.516 16.5 1 98.44 82 GLY B C 1
ATOM 1463 O O . GLY B 1 82 ? 0.377 9.664 17.297 1 98.44 82 GLY B O 1
ATOM 1464 N N . LEU B 1 83 ? 0.225 10.672 15.375 1 98.88 83 LEU B N 1
ATOM 1465 C CA . LEU B 1 83 ? -0.971 9.938 14.977 1 98.88 83 LEU B CA 1
ATOM 1466 C C . LEU B 1 83 ? -0.655 8.461 14.758 1 98.88 83 LEU B C 1
ATOM 1468 O O . LEU B 1 83 ? -1.449 7.594 15.125 1 98.88 83 LEU B O 1
ATOM 1472 N N . PHE B 1 84 ? 0.484 8.203 14.172 1 98.75 84 PHE B N 1
ATOM 1473 C CA . PHE B 1 84 ? 0.764 6.848 13.711 1 98.75 84 PHE B CA 1
ATOM 1474 C C . PHE B 1 84 ? 1.462 6.039 14.805 1 98.75 84 PHE B C 1
ATOM 1476 O O . PHE B 1 84 ? 2.4 6.523 15.438 1 98.75 84 PHE B O 1
ATOM 1483 N N . SER B 1 85 ? 0.993 4.836 14.984 1 98.56 85 SER B N 1
ATOM 1484 C CA . SER B 1 85 ? 1.695 3.879 15.828 1 98.56 85 SER B CA 1
ATOM 1485 C C . SER B 1 85 ? 2.842 3.211 15.078 1 98.56 85 SER B C 1
ATOM 1487 O O . SER B 1 85 ? 3.807 2.75 15.688 1 98.56 85 SER B O 1
ATOM 1489 N N . HIS B 1 86 ? 2.699 3.135 13.75 1 98.12 86 HIS B N 1
ATOM 1490 C CA . HIS B 1 86 ? 3.676 2.475 12.891 1 98.12 86 HIS B CA 1
ATOM 1491 C C . HIS B 1 86 ? 3.66 3.068 11.484 1 98.12 86 HIS B C 1
ATOM 1493 O O . HIS B 1 86 ? 2.592 3.326 10.93 1 98.12 86 HIS B O 1
ATOM 1499 N N . VAL B 1 87 ? 4.871 3.324 10.953 1 98.56 87 VAL B N 1
ATOM 1500 C CA . VAL B 1 87 ? 5.043 3.74 9.57 1 98.56 87 VAL B CA 1
ATOM 1501 C C . VAL B 1 87 ? 6.109 2.875 8.898 1 98.56 87 VAL B C 1
ATOM 1503 O O . VAL B 1 87 ? 7.207 2.705 9.438 1 98.56 87 VAL B O 1
ATOM 1506 N N . GLU B 1 88 ? 5.75 2.342 7.824 1 98.12 88 GLU B N 1
ATOM 1507 C CA . GLU B 1 88 ? 6.691 1.556 7.031 1 98.12 88 GLU B CA 1
ATOM 1508 C C . GLU B 1 88 ? 6.824 2.117 5.617 1 98.12 88 GLU B C 1
ATOM 1510 O O . GLU B 1 88 ? 5.82 2.43 4.969 1 98.12 88 GLU B O 1
ATOM 1515 N N . VAL B 1 89 ? 8.07 2.301 5.199 1 98.56 89 VAL B N 1
ATOM 1516 C CA . VAL B 1 89 ? 8.375 2.777 3.855 1 98.56 89 VAL B CA 1
ATOM 1517 C C . VAL B 1 89 ? 9.18 1.721 3.104 1 98.56 89 VAL B C 1
ATOM 1519 O O . VAL B 1 89 ? 10.219 1.266 3.584 1 98.56 89 VAL B O 1
ATOM 1522 N N . ARG B 1 90 ? 8.711 1.338 1.943 1 98.62 90 ARG B N 1
ATOM 1523 C CA . ARG B 1 90 ? 9.438 0.384 1.11 1 98.62 90 ARG B CA 1
ATOM 1524 C C . ARG B 1 90 ? 9.523 0.871 -0.332 1 98.62 90 ARG B C 1
ATOM 1526 O O . ARG B 1 90 ? 8.539 1.366 -0.884 1 98.62 90 ARG B O 1
ATOM 1533 N N . PRO B 1 91 ? 10.742 0.724 -0.957 1 98.69 91 PRO B N 1
ATOM 1534 C CA . PRO B 1 91 ? 10.703 0.832 -2.418 1 98.69 91 PRO B CA 1
ATOM 1535 C C . PRO B 1 91 ? 9.711 -0.134 -3.057 1 98.69 91 PRO B C 1
ATOM 1537 O O . PRO B 1 91 ? 9.492 -1.232 -2.539 1 98.69 91 PRO B O 1
ATOM 1540 N N . TRP B 1 92 ? 9.094 0.311 -4.129 1 98.62 92 TRP B N 1
ATOM 1541 C CA . TRP B 1 92 ? 8.055 -0.489 -4.766 1 98.62 92 TRP B CA 1
ATOM 1542 C C . TRP B 1 92 ? 8.273 -0.576 -6.27 1 98.62 92 TRP B C 1
ATOM 1544 O O . TRP B 1 92 ? 8.422 0.448 -6.945 1 98.62 92 TRP B O 1
ATOM 1554 N N . ASP B 1 93 ? 8.398 -1.803 -6.762 1 97.81 93 ASP B N 1
ATOM 1555 C CA . ASP B 1 93 ? 8.422 -2.043 -8.203 1 97.81 93 ASP B CA 1
ATOM 1556 C C . ASP B 1 93 ? 7.004 -2.189 -8.758 1 97.81 93 ASP B C 1
ATOM 1558 O O . ASP B 1 93 ? 6.461 -3.295 -8.805 1 97.81 93 ASP B O 1
ATOM 1562 N N . TRP B 1 94 ? 6.441 -1.08 -9.164 1 97.81 94 TRP B N 1
ATOM 1563 C CA . TRP B 1 94 ? 5.074 -0.981 -9.664 1 97.81 94 TRP B CA 1
ATOM 1564 C C . TRP B 1 94 ? 4.957 -1.594 -11.055 1 97.81 94 TRP B C 1
ATOM 1566 O O . TRP B 1 94 ? 5.008 -0.882 -12.062 1 97.81 94 TRP B O 1
ATOM 1576 N N . SER B 1 95 ? 4.621 -2.85 -11.102 1 95.88 95 SER B N 1
ATOM 1577 C CA . SER B 1 95 ? 4.656 -3.572 -12.375 1 95.88 95 SER B CA 1
ATOM 1578 C C . SER B 1 95 ? 3.256 -3.754 -12.945 1 95.88 95 SER B C 1
ATOM 1580 O O . SER B 1 95 ? 3.084 -3.854 -14.164 1 95.88 95 SER B O 1
ATOM 1582 N N . LEU B 1 96 ? 2.227 -3.873 -12.141 1 96.25 96 LEU B N 1
ATOM 1583 C CA . LEU B 1 96 ? 0.852 -3.994 -12.617 1 96.25 96 LEU B CA 1
ATOM 1584 C C . LEU B 1 96 ? 0.09 -2.689 -12.414 1 96.25 96 LEU B C 1
ATOM 1586 O O . LEU B 1 96 ? 0.13 -2.102 -11.336 1 96.25 96 LEU B O 1
ATOM 1590 N N . GLY B 1 97 ? -0.572 -2.225 -13.461 1 94.94 97 GLY B N 1
ATOM 1591 C CA . GLY B 1 97 ? -1.453 -1.071 -13.367 1 94.94 97 GLY B CA 1
ATOM 1592 C C . GLY B 1 97 ? -0.707 0.25 -13.344 1 94.94 97 GLY B C 1
ATOM 1593 O O . GLY B 1 97 ? -1.274 1.284 -12.992 1 94.94 97 GLY B O 1
ATOM 1594 N N . ASN B 1 98 ? 0.568 0.237 -13.602 1 93.31 98 ASN B N 1
ATOM 1595 C CA . ASN B 1 98 ? 1.354 1.463 -13.695 1 93.31 98 ASN B CA 1
ATOM 1596 C C . ASN B 1 98 ? 1.086 2.201 -15 1 93.31 98 ASN B C 1
ATOM 1598 O O . ASN B 1 98 ? 1.408 1.699 -16.078 1 93.31 98 ASN B O 1
ATOM 1602 N N . PRO B 1 99 ? 0.489 3.35 -14.961 1 86.75 99 PRO B N 1
ATOM 1603 C CA . PRO B 1 99 ? 0.137 4.055 -16.203 1 86.75 99 PRO B CA 1
ATOM 1604 C C . PRO B 1 99 ? 1.36 4.426 -17.031 1 86.75 99 PRO B C 1
ATOM 1606 O O . PRO B 1 99 ? 1.233 4.707 -18.234 1 86.75 99 PRO B O 1
ATOM 1609 N N . GLU B 1 100 ? 2.473 4.508 -16.406 1 81.19 100 GLU B N 1
ATOM 1610 C CA . GLU B 1 100 ? 3.68 4.867 -17.156 1 81.19 100 GLU B CA 1
ATOM 1611 C C . GLU B 1 100 ? 4.25 3.67 -17.906 1 81.19 100 GLU B C 1
ATOM 1613 O O . GLU B 1 100 ? 5.102 3.828 -18.781 1 81.19 100 GLU B O 1
ATOM 1618 N N . GLN B 1 101 ? 3.98 2.465 -17.422 1 69.12 101 GLN B N 1
ATOM 1619 C CA . GLN B 1 101 ? 4.48 1.275 -18.109 1 69.12 101 GLN B CA 1
ATOM 1620 C C . GLN B 1 101 ? 3.516 0.823 -19.203 1 69.12 101 GLN B C 1
ATOM 1622 O O . GLN B 1 101 ? 3.781 -0.152 -19.906 1 69.12 101 GLN B O 1
ATOM 1627 N N . ARG B 1 102 ? 2.385 1.464 -19.219 1 53.81 102 ARG B N 1
ATOM 1628 C CA . ARG B 1 102 ? 1.499 1.079 -20.312 1 53.81 102 ARG B CA 1
ATOM 1629 C C . ARG B 1 102 ? 2.125 1.406 -21.672 1 53.81 102 ARG B C 1
ATOM 1631 O O . ARG B 1 102 ? 2.465 2.561 -21.938 1 53.81 102 ARG B O 1
ATOM 1638 N N . VAL B 1 103 ? 3.111 0.477 -21.953 1 37.25 103 VAL B N 1
ATOM 1639 C CA . VAL B 1 103 ? 3.422 0.471 -23.375 1 37.25 103 VAL B CA 1
ATOM 1640 C C . VAL B 1 103 ? 2.555 -0.562 -24.094 1 37.25 103 VAL B C 1
ATOM 1642 O O . VAL B 1 103 ? 2.211 -1.598 -23.516 1 37.25 103 VAL B O 1
#